Protein AF-A0A517XVX4-F1 (afdb_monomer_lite)

Secondary structure (DSSP, 8-state):
----------------TTTTGGGPPPP--GGGG--HHHHHTPPPPTTEEEEEEEEEEE-TT--GGGEEEEEEEEEEE--TTSPPEEEEEEE-EEESSSS--TT--S-B-EEE--HHHHHHHHHHTT-EEEEEEEEEE-HHHHHHHHHHHHHHHTTSSEE-SSTTSHHHHHHS-EE-TTHHHHTT-TTS-GGGS-TT--SHHHHHHHHHHHHTSS-BSSTT-B-TTHHHHTTGGGS-EEEE---S--------

Structure (mmCIF, N/CA/C/O backbone):
data_AF-A0A517XVX4-F1
#
_entry.id   AF-A0A517XVX4-F1
#
loop_
_atom_site.group_PDB
_atom_site.id
_atom_site.type_symbol
_atom_site.label_atom_id
_atom_site.label_alt_id
_atom_site.label_comp_id
_atom_site.label_asym_id
_atom_site.label_entity_id
_atom_site.label_seq_id
_atom_site.pdbx_PDB_ins_code
_atom_site.Cartn_x
_atom_site.Cartn_y
_atom_site.Cartn_z
_atom_site.occupancy
_atom_site.B_iso_or_equiv
_atom_site.auth_seq_id
_atom_site.auth_comp_id
_atom_site.auth_asym_id
_atom_site.auth_atom_id
_atom_site.pdbx_PDB_model_num
ATOM 1 N N . MET A 1 1 ? 67.067 -9.735 -4.019 1.00 43.62 1 MET A N 1
ATOM 2 C CA . MET A 1 1 ? 65.937 -9.932 -4.950 1.00 43.62 1 MET A CA 1
ATOM 3 C C . MET A 1 1 ? 64.687 -9.513 -4.205 1.00 43.62 1 MET A C 1
ATOM 5 O O . MET A 1 1 ? 64.263 -10.217 -3.303 1.00 43.62 1 MET A O 1
ATOM 9 N N . THR A 1 2 ? 64.245 -8.283 -4.446 1.00 40.88 2 THR A N 1
ATOM 10 C CA . THR A 1 2 ? 63.207 -7.589 -3.678 1.00 40.88 2 THR A CA 1
ATOM 11 C C . THR A 1 2 ? 61.841 -7.845 -4.294 1.00 40.88 2 THR A C 1
ATOM 13 O O . THR A 1 2 ? 61.580 -7.423 -5.418 1.00 40.88 2 THR A O 1
ATOM 16 N N . ASP A 1 3 ? 61.000 -8.532 -3.531 1.00 49.00 3 ASP A N 1
ATOM 17 C CA . ASP A 1 3 ? 59.577 -8.726 -3.774 1.00 49.00 3 ASP A CA 1
ATOM 18 C C . ASP A 1 3 ? 58.830 -7.488 -3.267 1.00 49.00 3 ASP A C 1
ATOM 20 O O . ASP A 1 3 ? 58.869 -7.200 -2.069 1.00 49.00 3 ASP A O 1
ATOM 24 N N . SER A 1 4 ? 58.207 -6.713 -4.156 1.00 45.72 4 SER A N 1
ATOM 25 C CA . SER A 1 4 ? 57.180 -5.724 -3.799 1.00 45.72 4 SER A CA 1
ATOM 26 C C . SER A 1 4 ? 56.539 -5.090 -5.031 1.00 45.72 4 SER A C 1
ATOM 28 O O . SER A 1 4 ? 57.206 -4.779 -6.012 1.00 45.72 4 SER A O 1
ATOM 30 N N . ALA A 1 5 ? 55.248 -4.795 -4.870 1.00 46.50 5 ALA A N 1
ATOM 31 C CA . ALA A 1 5 ? 54.430 -3.864 -5.646 1.00 46.50 5 ALA A CA 1
ATOM 32 C C . ALA A 1 5 ? 53.727 -4.400 -6.904 1.00 46.50 5 ALA A C 1
ATOM 34 O O . ALA A 1 5 ? 54.097 -4.087 -8.032 1.00 46.50 5 ALA A O 1
ATOM 35 N N . ARG A 1 6 ? 52.569 -5.039 -6.684 1.00 40.72 6 ARG A N 1
ATOM 36 C CA . ARG A 1 6 ? 51.355 -4.783 -7.483 1.00 40.72 6 ARG A CA 1
ATOM 37 C C . ARG A 1 6 ? 50.117 -4.738 -6.580 1.00 40.72 6 ARG A C 1
ATOM 39 O O . ARG A 1 6 ? 49.298 -5.647 -6.578 1.00 40.72 6 ARG A O 1
ATOM 46 N N . ILE A 1 7 ? 49.988 -3.658 -5.807 1.00 43.72 7 ILE A N 1
ATOM 47 C CA . ILE A 1 7 ? 48.691 -3.234 -5.263 1.00 43.72 7 ILE A CA 1
ATOM 48 C C . ILE A 1 7 ? 47.977 -2.519 -6.410 1.00 43.72 7 ILE A C 1
ATOM 50 O O . ILE A 1 7 ? 48.315 -1.390 -6.760 1.00 43.72 7 ILE A O 1
ATOM 54 N N . ALA A 1 8 ? 47.042 -3.217 -7.051 1.00 44.47 8 ALA A N 1
ATOM 55 C CA . ALA A 1 8 ? 46.144 -2.611 -8.018 1.00 44.47 8 ALA A CA 1
ATOM 56 C C . ALA A 1 8 ? 45.129 -1.741 -7.264 1.00 44.47 8 ALA A C 1
ATOM 58 O O . ALA A 1 8 ? 44.369 -2.216 -6.421 1.00 44.47 8 ALA A O 1
ATOM 59 N N . VAL A 1 9 ? 45.164 -0.450 -7.571 1.00 41.78 9 VAL A N 1
ATOM 60 C CA . VAL A 1 9 ? 44.250 0.589 -7.102 1.00 41.78 9 VAL A CA 1
ATOM 61 C C . VAL A 1 9 ? 42.832 0.268 -7.592 1.00 41.78 9 VAL A C 1
ATOM 63 O O . VAL A 1 9 ? 42.493 0.514 -8.744 1.00 41.78 9 VAL A O 1
ATOM 66 N N . LEU A 1 10 ? 41.994 -0.279 -6.709 1.00 43.59 10 LEU A N 1
ATOM 67 C CA . LEU A 1 10 ? 40.535 -0.320 -6.856 1.00 43.59 10 LEU A CA 1
ATOM 68 C C . LEU A 1 10 ? 39.951 0.932 -6.189 1.00 43.59 10 LEU A C 1
ATOM 70 O O . LEU A 1 10 ? 39.374 0.874 -5.108 1.00 43.59 10 LEU A O 1
ATOM 74 N N . PHE A 1 11 ? 40.139 2.085 -6.826 1.00 41.59 11 PHE A N 1
ATOM 75 C CA . PHE A 1 11 ? 39.437 3.312 -6.465 1.00 41.59 11 PHE A CA 1
ATOM 76 C C . PHE A 1 11 ? 38.608 3.796 -7.651 1.00 41.59 11 PHE A C 1
ATOM 78 O O . PHE A 1 11 ? 39.143 4.091 -8.714 1.00 41.59 11 PHE A O 1
ATOM 85 N N . GLY A 1 12 ? 37.308 3.958 -7.404 1.00 46.12 12 GLY A N 1
ATOM 86 C CA . GLY A 1 12 ? 36.589 5.109 -7.937 1.00 46.12 12 GLY A CA 1
ATOM 87 C C . GLY A 1 12 ? 35.638 4.867 -9.100 1.00 46.12 12 GLY A C 1
ATOM 88 O O . GLY A 1 12 ? 35.826 5.455 -10.152 1.00 46.12 12 GLY A O 1
ATOM 89 N N . LEU A 1 13 ? 34.540 4.142 -8.866 1.00 41.12 13 LEU A N 1
ATOM 90 C CA . LEU A 1 13 ? 33.248 4.478 -9.483 1.00 41.12 13 LEU A CA 1
ATOM 91 C C . LEU A 1 13 ? 32.118 4.297 -8.459 1.00 41.12 13 LEU A C 1
ATOM 93 O O . LEU A 1 13 ? 31.179 3.531 -8.650 1.00 41.12 13 LEU A O 1
ATOM 97 N N . SER A 1 14 ? 32.187 5.042 -7.355 1.00 45.78 14 SER A N 1
ATOM 98 C CA . SER A 1 14 ? 30.993 5.367 -6.573 1.00 45.78 14 SER A CA 1
ATOM 99 C C . SER A 1 14 ? 30.224 6.466 -7.310 1.00 45.78 14 SER A C 1
ATOM 101 O O . SER A 1 14 ? 30.176 7.615 -6.869 1.00 45.78 14 SER A O 1
ATOM 103 N N . LEU A 1 15 ? 29.668 6.140 -8.481 1.00 48.62 15 LEU A N 1
ATOM 104 C CA . LEU A 1 15 ? 28.624 6.978 -9.056 1.00 48.62 15 LEU A CA 1
ATOM 105 C C . LEU A 1 15 ? 27.460 6.938 -8.060 1.00 48.62 15 LEU A C 1
ATOM 107 O O . LEU A 1 15 ? 27.020 5.840 -7.705 1.00 48.62 15 LEU A O 1
ATOM 111 N N . PRO A 1 16 ? 26.985 8.086 -7.551 1.00 45.41 16 PRO A N 1
ATOM 112 C CA . PRO A 1 16 ? 25.840 8.090 -6.661 1.00 45.41 16 PRO A CA 1
ATOM 113 C C . PRO A 1 16 ? 24.693 7.388 -7.392 1.00 45.41 16 PRO A C 1
ATOM 115 O O . PRO A 1 16 ? 24.322 7.779 -8.500 1.00 45.41 16 PRO A O 1
ATOM 118 N N . ALA A 1 17 ? 24.138 6.343 -6.773 1.00 50.50 17 ALA A N 1
ATOM 119 C CA . ALA A 1 17 ? 23.025 5.525 -7.270 1.00 50.50 17 ALA A CA 1
ATOM 120 C C . ALA A 1 17 ? 21.691 6.305 -7.387 1.00 50.50 17 ALA A C 1
ATOM 122 O O . ALA A 1 17 ? 20.607 5.750 -7.253 1.00 50.50 17 ALA A O 1
ATOM 123 N N . VAL A 1 18 ? 21.780 7.615 -7.606 1.00 52.59 18 VAL A N 1
ATOM 124 C CA . VAL A 1 18 ? 20.699 8.591 -7.730 1.00 52.59 18 VAL A CA 1
ATOM 125 C C . VAL A 1 18 ? 20.422 8.899 -9.212 1.00 52.59 18 VAL A C 1
ATOM 127 O O . VAL A 1 18 ? 19.348 9.379 -9.557 1.00 52.59 18 VAL A O 1
ATOM 130 N N . GLY A 1 19 ? 21.357 8.574 -10.117 1.00 51.53 19 GLY A N 1
ATOM 131 C CA . GLY A 1 19 ? 21.331 9.044 -11.506 1.00 51.53 19 GLY A CA 1
ATOM 132 C C . GLY A 1 19 ? 20.208 8.502 -12.399 1.00 51.53 19 GLY A C 1
ATOM 133 O O . GLY A 1 19 ? 19.795 9.207 -13.307 1.00 51.53 19 GLY A O 1
ATOM 134 N N . CYS A 1 20 ? 19.685 7.291 -12.170 1.00 56.59 20 CYS A N 1
ATOM 135 C CA . CYS A 1 20 ? 18.635 6.728 -13.041 1.00 56.59 20 CYS A CA 1
ATOM 136 C C . CYS A 1 20 ? 17.212 7.060 -12.569 1.00 56.59 20 CYS A C 1
ATOM 138 O O . CYS A 1 20 ? 16.329 7.267 -13.395 1.00 56.59 20 CYS A O 1
ATOM 140 N N . ALA A 1 21 ? 16.989 7.165 -11.256 1.00 64.69 21 ALA A N 1
ATOM 141 C CA . ALA A 1 21 ? 15.659 7.429 -10.706 1.00 64.69 21 ALA A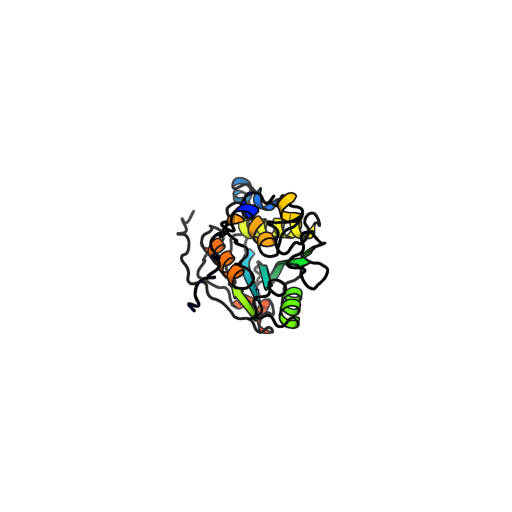 CA 1
ATOM 142 C C . ALA A 1 21 ? 15.155 8.851 -11.005 1.00 64.69 21 ALA A C 1
ATOM 144 O O . ALA A 1 21 ? 13.954 9.051 -11.138 1.00 64.69 21 ALA A O 1
ATOM 145 N N . LEU A 1 22 ? 16.061 9.826 -11.157 1.00 69.06 22 LEU A N 1
ATOM 146 C CA . LEU A 1 22 ? 15.706 11.216 -11.473 1.00 69.06 22 LEU A CA 1
ATOM 147 C C . LEU A 1 22 ? 15.105 11.399 -12.873 1.00 69.06 22 LEU A C 1
ATOM 149 O O . LEU A 1 22 ? 14.386 12.366 -13.097 1.00 69.06 22 LEU A O 1
ATOM 153 N N . PHE A 1 23 ? 15.399 10.487 -13.801 1.00 78.44 23 PHE A N 1
ATOM 154 C CA . PHE A 1 23 ? 14.904 10.542 -15.180 1.00 78.44 23 PHE A CA 1
ATOM 155 C C . PHE A 1 23 ? 13.868 9.458 -15.479 1.00 78.44 23 PHE A C 1
ATOM 157 O O . PHE A 1 23 ? 13.455 9.313 -16.629 1.00 78.44 23 PHE A O 1
ATOM 164 N N . ALA A 1 24 ? 13.468 8.680 -14.470 1.00 86.88 24 ALA A N 1
ATOM 165 C CA . ALA A 1 24 ? 12.469 7.645 -14.649 1.00 86.88 24 ALA A CA 1
ATOM 166 C C . ALA A 1 24 ? 11.096 8.282 -14.904 1.00 86.88 24 ALA A C 1
ATOM 168 O O . ALA A 1 24 ? 10.614 9.083 -14.103 1.00 86.88 24 ALA A O 1
ATOM 169 N N . VAL A 1 25 ? 10.463 7.909 -16.013 1.00 91.62 25 VAL A N 1
ATOM 170 C CA . VAL A 1 25 ? 9.098 8.321 -16.342 1.00 91.62 25 VAL A CA 1
ATOM 171 C C . VAL A 1 25 ? 8.138 7.618 -15.384 1.00 91.62 25 VAL A C 1
ATOM 173 O O . VAL A 1 25 ? 8.102 6.390 -15.320 1.00 91.62 25 VAL A O 1
ATOM 176 N N . GLN A 1 26 ? 7.374 8.398 -14.623 1.00 92.19 26 GLN A N 1
ATOM 177 C CA . GLN A 1 26 ? 6.326 7.880 -13.747 1.00 92.19 26 GLN A CA 1
ATOM 178 C C . GLN A 1 26 ? 5.111 7.444 -14.589 1.00 92.19 26 GLN A C 1
ATOM 180 O O . GLN A 1 26 ? 4.751 8.157 -15.531 1.00 92.19 26 GLN A O 1
ATOM 185 N N . PRO A 1 27 ? 4.455 6.312 -14.269 1.00 93.94 27 PRO A N 1
ATOM 186 C CA . PRO A 1 27 ? 3.166 5.969 -14.852 1.00 93.94 27 PRO A CA 1
ATOM 187 C C . PRO A 1 27 ? 2.154 7.106 -14.633 1.00 93.94 27 PRO A C 1
ATOM 189 O O . PRO A 1 27 ? 2.178 7.734 -13.570 1.00 93.94 27 PRO A O 1
ATOM 192 N N . PRO A 1 28 ? 1.249 7.374 -15.590 1.00 93.50 28 PRO A N 1
ATOM 193 C CA . PRO A 1 28 ? 0.288 8.479 -15.528 1.00 93.50 28 PRO A CA 1
ATOM 194 C C . PRO A 1 28 ? -0.852 8.166 -14.547 1.00 93.50 28 PRO A C 1
ATOM 196 O O . PRO A 1 28 ? -2.005 7.973 -14.925 1.00 93.50 28 PRO A O 1
ATOM 199 N N . THR A 1 29 ? -0.500 8.066 -13.272 1.00 94.25 29 THR A N 1
ATOM 200 C CA . THR A 1 29 ? -1.368 7.610 -12.197 1.00 94.25 29 THR A CA 1
ATOM 201 C C . THR A 1 29 ? -2.466 8.648 -11.935 1.00 94.25 29 THR A C 1
ATOM 203 O O . THR A 1 29 ? -2.163 9.725 -11.408 1.00 94.25 29 THR A O 1
ATOM 206 N N . PRO A 1 30 ? -3.750 8.353 -12.221 1.00 96.88 30 PRO A N 1
ATOM 207 C CA . PRO A 1 30 ? -4.833 9.327 -12.075 1.00 96.88 30 PRO A CA 1
ATOM 208 C C . PRO A 1 30 ? -5.034 9.767 -10.622 1.00 96.88 30 PRO A C 1
ATOM 210 O O . PRO A 1 30 ? -5.386 10.917 -10.375 1.00 96.88 30 PRO A O 1
ATOM 213 N N . ALA A 1 31 ? -4.743 8.893 -9.652 1.00 96.44 31 ALA A N 1
ATOM 214 C CA . ALA A 1 31 ? -4.876 9.211 -8.234 1.00 96.44 31 ALA A CA 1
ATOM 215 C C . ALA A 1 31 ? -3.990 10.396 -7.797 1.00 96.44 31 ALA A C 1
ATOM 217 O O . ALA A 1 31 ? -4.413 11.213 -6.976 1.00 96.44 31 ALA A O 1
ATOM 218 N N . SER A 1 32 ? -2.809 10.538 -8.412 1.00 94.38 32 SER A N 1
ATOM 219 C CA . SER A 1 32 ? -1.869 11.635 -8.145 1.00 94.38 32 SER A CA 1
ATOM 220 C C . SER A 1 32 ? -2.376 13.002 -8.622 1.00 94.38 32 SER A C 1
ATOM 222 O O . SER A 1 32 ? -1.955 14.038 -8.109 1.00 94.38 32 SER A O 1
ATOM 224 N N . HIS A 1 33 ? -3.311 13.009 -9.576 1.00 95.94 33 HIS A N 1
ATOM 225 C CA . HIS A 1 33 ? -3.857 14.216 -10.196 1.00 95.94 33 HIS A CA 1
ATOM 226 C C . HIS A 1 33 ? -5.151 14.706 -9.535 1.00 95.94 33 HIS A C 1
ATOM 228 O O . HIS A 1 33 ? -5.653 15.772 -9.895 1.00 95.94 33 HIS A O 1
ATOM 234 N N . ILE A 1 34 ? -5.674 13.972 -8.548 1.00 96.06 34 ILE A N 1
ATOM 235 C CA . ILE A 1 34 ? -6.853 14.383 -7.784 1.00 96.06 34 ILE A CA 1
ATOM 236 C C . ILE A 1 34 ? -6.507 15.650 -7.003 1.00 96.06 34 ILE A C 1
ATOM 238 O O . ILE A 1 34 ? -5.688 15.630 -6.075 1.00 96.06 34 ILE A O 1
ATOM 242 N N . SER A 1 35 ? -7.149 16.756 -7.372 1.00 95.44 35 SER A N 1
ATOM 243 C CA . SER A 1 35 ? -6.849 18.067 -6.802 1.00 95.44 35 SER A CA 1
ATOM 244 C C . SER A 1 35 ? -7.232 18.152 -5.314 1.00 95.44 35 SER A C 1
ATOM 246 O O . SER A 1 35 ? -8.159 17.471 -4.865 1.00 95.44 35 SER A O 1
ATOM 248 N N . PRO A 1 36 ? -6.589 19.035 -4.525 1.00 93.44 36 PRO A N 1
ATOM 249 C CA . PRO A 1 36 ? -7.018 19.297 -3.153 1.00 93.44 36 PRO A CA 1
ATOM 250 C C . PRO A 1 36 ? -8.478 19.753 -3.050 1.00 93.44 36 PRO A C 1
ATOM 252 O O . PRO A 1 36 ? -9.145 19.411 -2.080 1.00 93.44 36 PRO A O 1
ATOM 255 N N . ALA A 1 37 ? -8.982 20.492 -4.046 1.00 95.31 37 ALA A N 1
ATOM 256 C CA . ALA A 1 37 ? -10.374 20.934 -4.099 1.00 95.31 37 ALA A CA 1
ATOM 257 C C . ALA A 1 37 ? -11.343 19.760 -4.319 1.00 95.31 37 ALA A C 1
ATOM 259 O O . ALA A 1 37 ? -12.358 19.677 -3.634 1.00 95.31 37 ALA A O 1
ATOM 260 N N . GLU A 1 38 ? -11.003 18.825 -5.212 1.00 96.31 38 GLU A N 1
ATOM 261 C CA . GLU A 1 38 ? -11.785 17.601 -5.430 1.00 96.31 38 GLU A CA 1
ATOM 262 C C . GLU A 1 38 ? -11.832 16.749 -4.161 1.00 96.31 38 GLU A C 1
ATOM 264 O O . GLU A 1 38 ? -12.909 16.357 -3.724 1.00 96.31 38 GLU A O 1
ATOM 269 N N . LEU A 1 39 ? -10.686 16.537 -3.500 1.00 95.00 39 LEU A N 1
ATOM 270 C CA . LEU A 1 39 ? -10.663 15.846 -2.210 1.00 95.00 39 LEU A CA 1
ATOM 271 C C . LEU A 1 39 ? -11.466 16.585 -1.141 1.00 95.00 39 LEU A C 1
ATOM 273 O O . LEU A 1 39 ? -12.140 15.949 -0.332 1.00 95.00 39 LEU A O 1
ATOM 277 N N . ALA A 1 40 ? -11.368 17.915 -1.100 1.00 93.94 40 ALA A N 1
ATOM 278 C CA . ALA A 1 40 ? -12.073 18.728 -0.121 1.00 93.94 40 ALA A CA 1
ATOM 279 C C . ALA A 1 40 ? -13.594 18.590 -0.250 1.00 93.94 40 ALA A C 1
ATOM 281 O O . ALA A 1 40 ? -14.263 18.554 0.778 1.00 93.94 40 ALA A O 1
ATOM 282 N N . ALA A 1 41 ? -14.093 18.449 -1.482 1.00 96.38 41 ALA A N 1
ATOM 283 C CA . ALA A 1 41 ? -15.504 18.263 -1.804 1.00 96.38 41 ALA A CA 1
ATOM 284 C C . ALA A 1 41 ? -16.047 16.857 -1.483 1.00 96.38 41 ALA A C 1
ATOM 286 O O . ALA A 1 41 ? -17.256 16.642 -1.546 1.00 96.38 41 ALA A O 1
ATOM 287 N N . LEU A 1 42 ? -15.185 15.887 -1.153 1.00 96.56 42 LEU A N 1
ATOM 288 C CA . LEU A 1 42 ? -15.635 14.577 -0.689 1.00 96.56 42 LEU A CA 1
ATOM 289 C C . LEU A 1 42 ? -16.187 14.697 0.731 1.00 96.56 42 LEU A C 1
ATOM 291 O O . LEU A 1 42 ? -15.450 15.027 1.666 1.00 96.56 42 LEU A O 1
ATOM 295 N N . GLU A 1 43 ? -17.454 14.338 0.897 1.00 95.44 43 GLU A N 1
ATOM 296 C CA . GLU A 1 43 ? -18.108 14.256 2.200 1.00 95.44 43 GLU A CA 1
ATOM 297 C C . GLU A 1 43 ? -17.901 12.868 2.830 1.00 95.44 43 GLU A C 1
ATOM 299 O O . GLU A 1 43 ? -17.998 11.849 2.133 1.00 95.44 43 GLU A O 1
ATOM 304 N N . PRO A 1 44 ? -17.606 12.787 4.140 1.00 95.69 44 PRO A N 1
ATOM 305 C CA . PRO A 1 44 ? -17.561 11.511 4.837 1.00 95.69 44 PRO A CA 1
ATOM 306 C C . PRO A 1 44 ? -18.967 10.903 4.902 1.00 95.69 44 PRO A C 1
ATOM 308 O O . PRO A 1 44 ? -19.945 11.580 5.217 1.00 95.69 44 PRO A O 1
ATOM 311 N N . GLN A 1 45 ? -19.077 9.602 4.636 1.00 96.88 45 GLN A N 1
ATOM 312 C CA . GLN A 1 45 ? -20.344 8.890 4.794 1.00 96.88 45 GLN A CA 1
ATOM 313 C C . GLN A 1 45 ? -20.568 8.553 6.280 1.00 96.88 45 GLN A C 1
ATOM 315 O O . GLN A 1 45 ? -19.679 7.956 6.897 1.00 96.88 45 GLN A O 1
ATOM 320 N N . PRO A 1 46 ? -21.725 8.899 6.879 1.00 97.12 46 PRO A N 1
ATOM 321 C CA . PRO A 1 46 ? -22.008 8.570 8.274 1.00 97.12 46 PRO A CA 1
ATOM 322 C C . PRO A 1 46 ? -21.906 7.066 8.548 1.00 97.12 46 PRO A C 1
ATOM 324 O O . PRO A 1 46 ? -22.405 6.252 7.773 1.00 97.12 46 PRO A O 1
ATOM 327 N N . GLY A 1 47 ? -21.258 6.702 9.656 1.00 97.44 47 GLY A N 1
ATOM 328 C CA . GLY A 1 47 ? -21.051 5.305 10.049 1.00 97.44 47 GLY A CA 1
ATOM 329 C C . GLY A 1 47 ? -20.061 4.532 9.171 1.00 97.44 47 GLY A C 1
ATOM 330 O O . GLY A 1 47 ? -19.947 3.318 9.321 1.00 97.44 47 GLY A O 1
ATOM 331 N N . VAL A 1 48 ? -19.346 5.196 8.254 1.00 98.50 48 VAL A N 1
ATOM 332 C CA . VAL A 1 48 ? -18.288 4.581 7.442 1.00 98.50 48 VAL A CA 1
ATOM 333 C C . VAL A 1 48 ? -16.921 5.039 7.935 1.00 98.50 48 VAL A C 1
ATOM 335 O O . VAL A 1 48 ? -16.656 6.235 8.040 1.00 98.50 48 VAL A O 1
ATOM 338 N N . ARG A 1 49 ? -16.032 4.082 8.211 1.00 98.56 49 ARG A N 1
ATOM 339 C CA . ARG A 1 49 ? -14.642 4.341 8.617 1.00 98.56 49 ARG A CA 1
ATOM 340 C C . ARG A 1 49 ? -13.685 3.562 7.729 1.00 98.56 49 ARG A C 1
ATOM 342 O O . ARG A 1 49 ? -14.043 2.515 7.184 1.00 98.56 49 ARG A O 1
ATOM 349 N N . HIS A 1 50 ? -12.473 4.081 7.576 1.00 98.75 50 HIS A N 1
ATOM 350 C CA . HIS A 1 50 ? -11.456 3.496 6.713 1.00 98.75 50 HIS A CA 1
ATOM 351 C C . HIS A 1 50 ? -10.156 3.283 7.473 1.00 98.75 50 HIS A C 1
ATOM 353 O O . HIS A 1 50 ? -9.733 4.136 8.250 1.00 98.75 50 HIS A O 1
ATOM 359 N N . TYR A 1 51 ? -9.501 2.159 7.208 1.00 98.75 51 TYR A N 1
ATOM 360 C CA . TYR A 1 51 ? -8.253 1.785 7.852 1.00 98.75 51 TYR A CA 1
ATOM 361 C C . TYR A 1 51 ? -7.246 1.325 6.812 1.00 98.75 51 TYR A C 1
ATOM 363 O O . TYR A 1 51 ? -7.590 0.610 5.876 1.00 98.75 51 TYR A O 1
ATOM 371 N N . LEU A 1 52 ? -5.994 1.713 6.991 1.00 98.69 52 LEU A N 1
ATOM 372 C CA . LEU A 1 52 ? -4.878 1.248 6.192 1.00 98.69 52 LEU A CA 1
ATOM 373 C C . LEU A 1 52 ? -4.095 0.197 6.975 1.00 98.69 52 LEU A C 1
ATOM 375 O O . LEU A 1 52 ? -3.660 0.444 8.101 1.00 98.69 52 LEU A O 1
ATOM 379 N N . ILE A 1 53 ? -3.865 -0.946 6.340 1.00 98.75 53 ILE A N 1
ATOM 380 C CA . ILE A 1 53 ? -2.894 -1.943 6.778 1.00 98.75 53 ILE A CA 1
ATOM 381 C C . ILE A 1 53 ? -1.797 -2.008 5.723 1.00 98.75 53 ILE A C 1
ATOM 383 O O . ILE A 1 53 ? -2.085 -2.177 4.538 1.00 98.75 53 ILE A O 1
ATOM 387 N N . VAL A 1 54 ? -0.543 -1.870 6.143 1.00 98.62 54 VAL A N 1
ATOM 388 C CA . VAL A 1 54 ? 0.621 -1.974 5.255 1.00 98.62 54 VAL A CA 1
ATOM 389 C C . VAL A 1 54 ? 1.375 -3.237 5.611 1.00 98.62 54 VAL A C 1
ATOM 391 O O . VAL A 1 54 ? 1.589 -3.527 6.785 1.00 98.62 54 VAL A O 1
ATOM 394 N N . PHE A 1 55 ? 1.811 -3.966 4.599 1.00 98.75 55 PHE A N 1
ATOM 395 C CA . PHE A 1 55 ? 2.537 -5.206 4.767 1.00 98.75 55 PHE A CA 1
ATOM 396 C C . PHE A 1 55 ? 3.881 -5.131 4.060 1.00 98.75 55 PHE A C 1
ATOM 398 O O . PHE A 1 55 ? 4.024 -4.487 3.017 1.00 98.75 55 PHE A O 1
ATOM 405 N N . GLY A 1 56 ? 4.861 -5.823 4.620 1.00 98.19 56 GLY A N 1
ATOM 406 C CA . GLY A 1 56 ? 6.130 -6.086 3.966 1.00 98.19 56 GLY A CA 1
ATOM 407 C C . GLY A 1 56 ? 6.503 -7.543 4.151 1.00 98.19 56 GLY A C 1
ATOM 408 O O . GLY A 1 56 ? 6.275 -8.105 5.218 1.00 98.19 56 GLY A O 1
ATOM 409 N N . SER A 1 57 ? 7.090 -8.149 3.130 1.00 98.25 57 SER A N 1
ATOM 410 C CA . SER A 1 57 ? 7.664 -9.483 3.238 1.00 98.25 57 SER A CA 1
ATOM 411 C C . SER A 1 57 ? 9.048 -9.538 2.631 1.00 98.25 57 SER A C 1
ATOM 413 O O . SER A 1 57 ? 9.348 -8.836 1.660 1.00 98.25 57 SER A O 1
ATOM 415 N N . ASP A 1 58 ? 9.899 -10.372 3.209 1.00 97.19 58 ASP A N 1
ATOM 416 C CA . ASP A 1 58 ? 11.182 -10.725 2.627 1.00 97.19 58 ASP A CA 1
ATOM 417 C C . ASP A 1 58 ? 11.700 -12.066 3.155 1.00 97.19 58 ASP A C 1
ATOM 419 O O . ASP A 1 58 ? 11.167 -12.660 4.090 1.00 97.19 58 ASP A O 1
ATOM 423 N N . LYS A 1 59 ? 12.732 -12.592 2.491 1.00 95.31 59 LYS A N 1
ATOM 424 C CA . LYS A 1 59 ? 13.559 -13.671 3.040 1.00 95.31 59 LYS A CA 1
ATOM 425 C C . LYS A 1 59 ? 14.708 -13.098 3.861 1.00 95.31 59 LYS A C 1
ATOM 427 O O . LYS A 1 59 ? 15.253 -12.063 3.465 1.00 95.31 59 LYS A O 1
ATOM 432 N N . PRO A 1 60 ? 15.264 -13.876 4.808 1.00 92.25 60 PRO A N 1
ATOM 433 C CA . PRO A 1 60 ? 16.541 -13.551 5.445 1.00 92.25 60 PRO A CA 1
ATOM 434 C C . PRO A 1 60 ? 17.688 -13.292 4.450 1.00 92.25 60 PRO A C 1
ATOM 436 O O . PRO A 1 60 ? 18.580 -12.493 4.717 1.00 92.25 60 PRO A O 1
ATOM 439 N N . SER A 1 61 ? 17.659 -13.924 3.267 1.00 91.75 61 SER A N 1
ATOM 440 C CA . SER A 1 61 ? 18.651 -13.699 2.203 1.00 91.75 61 SER A CA 1
ATOM 441 C C . SER A 1 61 ? 18.505 -12.362 1.470 1.00 91.75 61 SER A C 1
ATOM 443 O O . SER A 1 61 ? 19.394 -12.000 0.702 1.00 91.75 61 SER A O 1
ATOM 445 N N . ARG A 1 62 ? 17.386 -11.650 1.663 1.00 89.00 62 ARG A N 1
ATOM 446 C CA . ARG A 1 62 ? 17.043 -10.371 1.020 1.00 89.00 62 ARG A CA 1
ATOM 447 C C . ARG A 1 62 ? 17.146 -10.384 -0.507 1.00 89.00 62 ARG A C 1
ATOM 449 O O . ARG A 1 62 ? 17.445 -9.370 -1.128 1.00 89.00 62 ARG A O 1
ATOM 456 N N . ASN A 1 63 ? 16.891 -11.530 -1.134 1.00 93.06 63 ASN A N 1
ATOM 457 C CA . ASN A 1 63 ? 16.809 -11.605 -2.589 1.00 93.06 63 ASN A CA 1
ATOM 458 C C . ASN A 1 63 ? 15.566 -10.821 -3.071 1.00 93.06 63 ASN A C 1
ATOM 460 O O . ASN A 1 63 ? 14.462 -11.201 -2.677 1.00 93.06 63 ASN A O 1
ATOM 464 N N . PRO A 1 64 ? 15.709 -9.796 -3.939 1.00 92.12 64 PRO A N 1
ATOM 465 C CA . PRO A 1 64 ? 14.590 -8.968 -4.401 1.00 92.12 64 PRO A CA 1
ATOM 466 C C . PRO A 1 64 ? 13.434 -9.753 -5.033 1.00 92.12 64 PRO A C 1
ATOM 468 O O . PRO A 1 64 ? 12.282 -9.347 -4.918 1.00 92.12 64 PRO A O 1
ATOM 471 N N . ALA A 1 65 ? 13.714 -10.914 -5.640 1.00 95.00 65 ALA A N 1
ATOM 472 C CA . ALA A 1 65 ? 12.686 -11.786 -6.213 1.00 95.00 65 ALA A CA 1
ATOM 473 C C . ALA A 1 65 ? 11.762 -12.444 -5.165 1.00 95.00 65 ALA A C 1
ATOM 475 O O . ALA A 1 65 ? 10.750 -13.041 -5.523 1.00 95.00 65 ALA A O 1
ATOM 476 N N . TYR A 1 66 ? 12.123 -12.360 -3.883 1.00 96.56 66 TYR A N 1
ATOM 477 C CA . TYR A 1 66 ? 11.358 -12.853 -2.738 1.00 96.56 66 TYR A CA 1
ATOM 478 C C . TYR A 1 66 ? 11.158 -11.736 -1.716 1.00 96.56 66 TYR A C 1
ATOM 480 O O . TYR A 1 66 ? 11.390 -11.934 -0.524 1.00 96.56 66 TYR A O 1
ATOM 488 N N . THR A 1 67 ? 10.820 -10.547 -2.208 1.00 95.94 67 THR A N 1
ATOM 489 C CA . THR A 1 67 ? 10.450 -9.399 -1.385 1.00 95.94 67 THR A CA 1
ATOM 490 C C . THR A 1 67 ? 9.176 -8.797 -1.942 1.00 95.94 67 THR A C 1
ATOM 492 O O . THR A 1 67 ? 8.970 -8.808 -3.157 1.00 95.94 67 THR A O 1
ATOM 495 N N . HIS A 1 68 ? 8.324 -8.276 -1.067 1.00 97.88 68 HIS A N 1
ATOM 496 C CA . HIS A 1 68 ? 7.089 -7.630 -1.486 1.00 97.88 68 HIS A CA 1
ATOM 497 C C . HIS A 1 68 ? 6.654 -6.570 -0.481 1.00 97.88 68 HIS A C 1
ATOM 499 O O . HIS A 1 68 ? 6.957 -6.637 0.710 1.00 97.88 68 HIS A O 1
ATOM 505 N N . THR A 1 69 ? 5.951 -5.555 -0.959 1.00 98.12 69 THR A N 1
ATOM 506 C CA . THR A 1 69 ? 5.263 -4.567 -0.127 1.00 98.12 69 THR A CA 1
ATOM 507 C C . THR A 1 69 ? 3.886 -4.372 -0.722 1.00 98.12 69 THR A C 1
ATOM 509 O O . THR A 1 69 ? 3.758 -4.133 -1.918 1.00 98.12 69 THR A O 1
ATOM 512 N N . TRP A 1 70 ? 2.854 -4.498 0.104 1.00 98.69 70 TRP A N 1
ATOM 513 C CA . TRP A 1 70 ? 1.474 -4.314 -0.327 1.00 98.69 70 TRP A CA 1
ATOM 514 C C . TRP A 1 70 ? 0.675 -3.572 0.743 1.00 98.69 70 TRP A C 1
ATOM 516 O O . TRP A 1 70 ? 1.119 -3.418 1.885 1.00 98.69 70 TRP A O 1
ATOM 526 N N . ALA A 1 71 ? -0.511 -3.097 0.382 1.00 98.75 71 ALA A N 1
ATOM 527 C CA . ALA A 1 71 ? -1.395 -2.396 1.300 1.00 98.75 71 ALA A CA 1
ATOM 528 C C . ALA A 1 71 ? -2.835 -2.871 1.138 1.00 98.75 71 ALA A C 1
ATOM 530 O O . ALA A 1 71 ? -3.267 -3.221 0.043 1.00 98.75 71 ALA A O 1
ATOM 531 N N . THR A 1 72 ? -3.583 -2.875 2.237 1.00 98.88 72 THR A N 1
ATOM 532 C CA . THR A 1 72 ? -5.017 -3.167 2.248 1.00 98.88 72 THR A CA 1
ATOM 533 C C . THR A 1 72 ? -5.762 -2.021 2.906 1.00 98.88 72 THR A C 1
ATOM 535 O O . THR A 1 72 ? -5.479 -1.656 4.048 1.00 98.88 72 THR A O 1
ATOM 538 N N . LEU A 1 73 ? -6.714 -1.461 2.168 1.00 98.88 73 LEU A N 1
ATOM 539 C CA . LEU A 1 73 ? -7.717 -0.545 2.674 1.00 98.88 73 LEU A CA 1
ATOM 540 C C . LEU A 1 73 ? -8.886 -1.367 3.213 1.00 98.88 73 LEU A C 1
ATOM 542 O O . LEU A 1 73 ? -9.529 -2.114 2.482 1.00 98.88 73 LEU A O 1
ATOM 546 N N . VAL A 1 74 ? -9.176 -1.206 4.492 1.00 98.81 74 VAL A N 1
ATOM 547 C CA . VAL A 1 74 ? -10.312 -1.828 5.164 1.00 98.81 74 VAL A CA 1
ATOM 548 C C . VAL A 1 74 ? -11.381 -0.766 5.345 1.00 98.81 74 VAL A C 1
ATOM 550 O O . VAL A 1 74 ? -11.092 0.336 5.803 1.00 98.81 74 VAL A O 1
ATOM 553 N N . THR A 1 75 ? -12.618 -1.080 4.990 1.00 98.81 75 THR A N 1
ATOM 554 C CA . THR A 1 75 ? -13.768 -0.201 5.207 1.00 98.81 75 THR A CA 1
ATOM 555 C C . THR A 1 75 ? -14.737 -0.876 6.151 1.00 98.81 75 THR A C 1
ATOM 557 O O . THR A 1 75 ? -15.124 -2.022 5.930 1.00 98.81 75 THR A O 1
ATOM 560 N N . THR A 1 76 ? -15.137 -0.160 7.194 1.00 98.75 76 THR A N 1
ATOM 561 C CA . THR A 1 76 ? -16.167 -0.619 8.120 1.00 98.75 76 THR A CA 1
ATOM 562 C C . THR A 1 76 ? -17.415 0.219 7.939 1.00 98.75 76 THR A C 1
ATOM 564 O O . THR A 1 76 ? -17.316 1.439 7.818 1.00 98.75 76 THR A O 1
ATOM 567 N N . THR A 1 77 ? -18.578 -0.418 7.959 1.00 98.62 77 THR A N 1
ATOM 568 C CA . THR A 1 77 ? -19.876 0.261 7.946 1.00 98.62 77 THR A CA 1
ATOM 569 C C . THR A 1 77 ? -20.671 -0.167 9.165 1.00 98.62 77 THR A C 1
ATOM 571 O O . THR A 1 77 ? -20.882 -1.366 9.367 1.00 98.62 77 THR A O 1
ATOM 574 N N . ASP A 1 78 ? -21.108 0.798 9.966 1.00 98.19 78 ASP A N 1
ATOM 575 C CA . ASP A 1 78 ? -21.941 0.552 11.136 1.00 98.19 78 ASP A CA 1
ATOM 576 C C . ASP A 1 78 ? -23.234 -0.169 10.741 1.00 98.19 78 ASP A C 1
ATOM 578 O O . ASP A 1 78 ? -23.891 0.158 9.749 1.00 98.19 78 ASP A O 1
ATOM 582 N N . VAL A 1 79 ? -23.604 -1.171 11.537 1.00 97.31 79 VAL A N 1
ATOM 583 C CA . VAL A 1 79 ? -24.841 -1.937 11.374 1.00 97.31 79 VAL A CA 1
ATOM 584 C C . VAL A 1 79 ? -25.650 -1.797 12.665 1.00 97.31 79 VAL A C 1
ATOM 586 O O . VAL A 1 79 ? -25.132 -2.127 13.733 1.00 97.31 79 VAL A O 1
ATOM 589 N N . PRO A 1 80 ? -26.912 -1.328 12.614 1.00 96.81 80 PRO A N 1
ATOM 590 C CA . PRO A 1 80 ? -27.734 -1.190 13.812 1.00 96.81 80 PRO A CA 1
ATOM 591 C C . PRO A 1 80 ? -27.839 -2.503 14.599 1.00 96.81 80 PRO A C 1
ATOM 593 O O . PRO A 1 80 ? -28.284 -3.520 14.069 1.00 96.81 80 PRO A O 1
ATOM 596 N N . GLY A 1 81 ? -27.435 -2.474 15.872 1.00 95.06 81 GLY A N 1
ATOM 597 C CA . GLY A 1 81 ? -27.544 -3.617 16.786 1.00 95.06 81 GLY A CA 1
ATOM 598 C C . GLY A 1 81 ? -26.564 -4.767 16.528 1.00 95.06 81 GLY A C 1
ATOM 599 O O . GLY A 1 81 ? -26.738 -5.834 17.113 1.00 95.06 81 GLY A O 1
ATOM 600 N N . GLY A 1 82 ? -25.549 -4.580 15.679 1.00 95.50 82 GLY A N 1
ATOM 601 C CA . GLY A 1 82 ? -24.585 -5.626 15.337 1.00 95.50 82 GLY A CA 1
ATOM 602 C C . GLY A 1 82 ? -23.146 -5.121 15.207 1.00 95.50 82 GLY A C 1
ATOM 603 O O . GLY A 1 82 ? -22.892 -3.920 15.304 1.00 95.50 82 GLY A O 1
ATOM 604 N N . PRO A 1 83 ? -22.184 -6.037 14.993 1.00 95.94 83 PRO A N 1
ATOM 605 C CA . PRO A 1 83 ? -20.826 -5.655 14.632 1.00 95.94 83 PRO A CA 1
ATOM 606 C C . PRO A 1 83 ? -20.814 -4.948 13.264 1.00 95.94 83 PRO A C 1
ATOM 608 O O . PRO A 1 83 ? -21.667 -5.238 12.417 1.00 95.94 83 PRO A O 1
ATOM 611 N N . PRO A 1 84 ? -19.848 -4.047 13.016 1.00 97.75 84 PRO A N 1
ATOM 612 C CA . PRO A 1 84 ? -19.753 -3.364 11.735 1.00 97.75 84 PRO A CA 1
ATOM 613 C C . PRO A 1 84 ? -19.487 -4.360 10.603 1.00 97.75 84 PRO A C 1
ATOM 615 O O . PRO A 1 84 ? -18.745 -5.332 10.763 1.00 97.75 84 PRO A O 1
ATOM 618 N N . ARG A 1 85 ? -20.057 -4.094 9.427 1.00 98.44 85 ARG A N 1
ATOM 619 C CA . ARG A 1 85 ? -19.713 -4.825 8.205 1.00 98.44 85 ARG A CA 1
ATOM 620 C C . ARG A 1 85 ? -18.304 -4.430 7.785 1.00 98.44 85 ARG A C 1
ATOM 622 O O . ARG A 1 85 ? -18.027 -3.241 7.677 1.00 98.44 85 ARG A O 1
ATOM 629 N N . VAL A 1 86 ? -17.453 -5.411 7.503 1.00 98.56 86 VAL A N 1
ATOM 630 C CA . VAL A 1 86 ? -16.064 -5.195 7.080 1.00 98.56 86 VAL A CA 1
ATOM 631 C C . VAL A 1 86 ? -15.916 -5.555 5.602 1.00 98.56 86 VAL A C 1
ATOM 633 O O . VAL A 1 86 ? -16.332 -6.633 5.183 1.00 98.56 86 VAL A O 1
ATOM 636 N N . GLY A 1 87 ? -15.342 -4.647 4.816 1.00 98.38 87 GLY A N 1
ATOM 637 C CA . GLY A 1 87 ? -14.891 -4.889 3.446 1.00 98.38 87 GLY A CA 1
ATOM 638 C C . GLY A 1 87 ? -13.406 -4.566 3.303 1.00 98.38 87 GLY A C 1
ATOM 639 O O . GLY A 1 87 ? -12.887 -3.717 4.029 1.00 98.38 87 GLY A O 1
ATOM 640 N N . GLU A 1 88 ? -12.728 -5.226 2.369 1.00 98.44 88 GLU A N 1
ATOM 641 C CA . GLU A 1 88 ? -11.300 -5.031 2.113 1.00 98.44 88 GLU A CA 1
ATOM 642 C C . GLU A 1 88 ? -11.004 -4.806 0.630 1.00 98.44 88 GLU A C 1
ATOM 644 O O . GLU A 1 88 ? -11.633 -5.386 -0.255 1.00 98.44 88 GLU A O 1
ATOM 649 N N . GLU A 1 89 ? -10.023 -3.951 0.368 1.00 98.75 89 GLU A N 1
ATOM 650 C CA . GLU A 1 89 ? -9.524 -3.630 -0.961 1.00 98.75 89 GLU A CA 1
ATOM 651 C C . GLU A 1 89 ? -7.994 -3.610 -0.898 1.00 98.75 89 GLU A C 1
ATOM 653 O O . GLU A 1 89 ? -7.399 -2.782 -0.211 1.00 98.75 89 GLU A O 1
ATOM 658 N N . THR A 1 90 ? -7.339 -4.530 -1.601 1.00 98.81 90 THR A N 1
ATOM 659 C CA . THR A 1 90 ? -5.877 -4.688 -1.557 1.00 98.81 90 THR A CA 1
ATOM 660 C C . THR A 1 90 ? -5.232 -4.132 -2.821 1.00 98.81 90 THR A C 1
ATOM 662 O O . THR A 1 90 ? -5.758 -4.329 -3.913 1.00 98.81 90 THR A O 1
ATOM 665 N N . ILE A 1 91 ? -4.088 -3.458 -2.672 1.00 98.81 91 ILE A N 1
ATOM 666 C CA . ILE A 1 91 ? -3.119 -3.205 -3.743 1.00 98.81 91 ILE A CA 1
ATOM 667 C C . ILE A 1 91 ? -1.881 -4.042 -3.426 1.00 98.81 91 ILE A C 1
ATOM 669 O O . ILE A 1 91 ? -1.109 -3.709 -2.528 1.00 98.81 91 ILE A O 1
ATOM 673 N N . SER A 1 92 ? -1.730 -5.141 -4.155 1.00 98.62 92 SER A N 1
ATOM 674 C CA . SER A 1 92 ? -0.628 -6.094 -4.110 1.00 98.62 92 SER A CA 1
ATOM 675 C C . SER A 1 92 ? -0.207 -6.397 -5.544 1.00 98.62 92 SER A C 1
ATOM 677 O O . SER A 1 92 ? -0.725 -7.307 -6.194 1.00 98.62 92 SER A O 1
ATOM 679 N N . TRP A 1 93 ? 0.693 -5.566 -6.065 1.00 98.56 93 TRP A N 1
ATOM 680 C CA . TRP A 1 93 ? 1.085 -5.598 -7.468 1.00 98.56 93 TRP A CA 1
ATOM 681 C C . TRP A 1 93 ? 2.291 -6.505 -7.706 1.00 98.56 93 TRP A C 1
ATOM 683 O O . TRP A 1 93 ? 3.392 -6.240 -7.220 1.00 98.56 93 TRP A O 1
ATOM 693 N N . LEU A 1 94 ? 2.076 -7.574 -8.466 1.00 98.31 94 LEU A N 1
ATOM 694 C CA . LEU A 1 94 ? 3.069 -8.595 -8.800 1.00 98.31 94 LEU A CA 1
ATOM 695 C C . LEU A 1 94 ? 2.928 -8.987 -10.278 1.00 98.31 94 LEU A C 1
ATOM 697 O O . LEU A 1 94 ? 1.885 -8.716 -10.882 1.00 98.31 94 LEU A O 1
ATOM 701 N N . PRO A 1 95 ? 3.937 -9.627 -10.893 1.00 98.31 95 PRO A N 1
ATOM 702 C CA . PRO A 1 95 ? 3.774 -10.154 -12.239 1.00 98.31 95 PRO A CA 1
ATOM 703 C C . PRO A 1 95 ? 2.722 -11.273 -12.248 1.00 98.31 95 PRO A C 1
ATOM 705 O O . PRO A 1 95 ? 2.501 -11.965 -11.248 1.00 98.31 95 PRO A O 1
ATOM 708 N N . VAL A 1 96 ? 2.063 -11.464 -13.392 1.00 97.81 96 VAL A N 1
ATOM 709 C CA . VAL A 1 96 ? 1.168 -12.617 -13.600 1.00 97.81 96 VAL A CA 1
ATOM 710 C C . VAL A 1 96 ? 1.957 -13.926 -13.514 1.00 97.81 96 VAL A C 1
ATOM 712 O O . VAL A 1 96 ? 1.491 -14.899 -12.928 1.00 97.81 96 VAL A O 1
ATOM 715 N N . GLU A 1 97 ? 3.167 -13.936 -14.072 1.00 95.50 97 GLU A N 1
ATOM 716 C CA . GLU A 1 97 ? 4.059 -15.091 -14.069 1.00 95.50 97 GLU A CA 1
ATOM 717 C C . GLU A 1 97 ? 5.121 -14.964 -12.973 1.00 95.50 97 GLU A C 1
ATOM 719 O O . GLU A 1 97 ? 5.831 -13.961 -12.877 1.00 95.50 97 GLU A O 1
ATOM 724 N N . MET A 1 98 ? 5.255 -16.017 -12.169 1.00 93.75 98 MET A N 1
ATOM 725 C CA . MET A 1 98 ? 6.272 -16.151 -11.125 1.00 93.75 98 MET A CA 1
ATOM 726 C C . MET A 1 98 ? 7.329 -17.187 -11.553 1.00 93.75 98 MET A C 1
ATOM 728 O O . MET A 1 98 ? 6.992 -18.129 -12.271 1.00 93.75 98 MET A O 1
ATOM 732 N N . PRO A 1 99 ? 8.596 -17.077 -11.102 1.00 94.81 99 PRO A N 1
ATOM 733 C CA . PRO A 1 99 ? 9.116 -16.127 -10.114 1.00 94.81 99 PRO A CA 1
ATOM 734 C C . PRO A 1 99 ? 9.402 -14.725 -10.681 1.00 94.81 99 PRO A C 1
ATOM 736 O O . PRO A 1 99 ? 9.593 -14.547 -11.883 1.00 94.81 99 PRO A O 1
ATOM 739 N N . ILE A 1 100 ? 9.506 -13.733 -9.788 1.00 96.06 100 ILE A N 1
ATOM 740 C CA . ILE A 1 100 ? 9.866 -12.351 -10.137 1.00 96.06 100 ILE A CA 1
ATOM 741 C C . ILE A 1 100 ? 11.249 -12.315 -10.803 1.00 96.06 100 ILE A C 1
ATOM 743 O O . ILE A 1 100 ? 12.263 -12.695 -10.213 1.00 96.06 100 ILE A O 1
ATOM 747 N N . GLN A 1 101 ? 11.309 -11.770 -12.017 1.00 96.38 101 GLN A N 1
ATOM 748 C CA . GLN A 1 101 ? 12.563 -11.518 -12.724 1.00 96.38 101 GLN A CA 1
ATOM 749 C C . GLN A 1 101 ? 13.142 -10.160 -12.305 1.00 96.38 101 GLN A C 1
ATOM 751 O O . GLN A 1 101 ? 13.016 -9.170 -13.023 1.00 96.38 101 GLN A O 1
ATOM 756 N N . ALA A 1 102 ? 13.775 -10.109 -11.128 1.00 94.44 102 ALA A N 1
ATOM 757 C CA . ALA A 1 102 ? 14.214 -8.857 -10.499 1.00 94.44 102 ALA A CA 1
ATOM 758 C C . ALA A 1 102 ? 15.109 -7.977 -11.393 1.00 94.44 102 ALA A C 1
ATOM 760 O O . ALA A 1 102 ? 15.004 -6.754 -11.366 1.00 94.44 102 ALA A O 1
ATOM 761 N N . LEU A 1 103 ? 15.963 -8.602 -12.214 1.00 95.06 103 LEU A N 1
ATOM 762 C CA . LEU A 1 103 ? 16.885 -7.902 -13.113 1.00 95.06 103 LEU A CA 1
ATOM 763 C C . LEU A 1 103 ? 16.343 -7.716 -14.545 1.00 95.06 103 LEU A C 1
ATOM 765 O O . LEU A 1 103 ? 17.080 -7.282 -15.432 1.00 95.06 103 LEU A O 1
ATOM 769 N N . SER A 1 104 ? 15.069 -8.039 -14.793 1.00 95.94 104 SER A N 1
ATOM 770 C CA . SER A 1 104 ? 14.451 -7.794 -16.096 1.00 95.94 104 SER A CA 1
ATOM 771 C C . SER A 1 104 ? 14.383 -6.294 -16.387 1.00 95.94 104 SER A C 1
ATOM 773 O O . SER A 1 104 ? 14.022 -5.475 -15.539 1.00 95.94 104 SER A O 1
ATOM 775 N N . ARG A 1 105 ? 14.707 -5.942 -17.633 1.00 96.81 105 ARG A N 1
ATOM 776 C CA . ARG A 1 105 ? 14.543 -4.589 -18.185 1.00 96.81 105 ARG A CA 1
ATOM 777 C C . ARG A 1 105 ? 13.255 -4.439 -18.994 1.00 96.81 105 ARG A C 1
ATOM 779 O O . ARG A 1 105 ? 13.063 -3.385 -19.592 1.00 96.81 105 ARG A O 1
ATOM 786 N N . LYS A 1 106 ? 12.448 -5.498 -19.080 1.00 97.94 106 LYS A N 1
ATOM 787 C CA . LYS A 1 106 ? 11.166 -5.516 -19.781 1.00 97.94 106 LYS A CA 1
ATOM 788 C C . LYS A 1 106 ? 10.040 -5.482 -18.772 1.00 97.94 106 LYS A C 1
ATOM 790 O O . LYS A 1 106 ? 10.104 -6.176 -17.754 1.00 97.94 106 LYS A O 1
ATOM 795 N N . THR A 1 107 ? 9.012 -4.721 -19.106 1.00 98.19 107 THR A N 1
ATOM 796 C CA . THR A 1 107 ? 7.750 -4.776 -18.388 1.00 98.19 107 THR A CA 1
ATOM 797 C C . THR A 1 107 ? 7.006 -6.047 -18.793 1.00 98.19 107 THR A C 1
ATOM 799 O O . THR A 1 107 ? 7.031 -6.459 -19.952 1.00 98.19 107 THR A O 1
ATOM 802 N N . VAL A 1 108 ? 6.379 -6.699 -17.821 1.00 98.44 108 VAL A N 1
ATOM 803 C CA . VAL A 1 108 ? 5.526 -7.877 -18.031 1.00 98.44 108 VAL A CA 1
ATOM 804 C C . VAL A 1 108 ? 4.102 -7.564 -17.573 1.00 98.44 108 VAL A C 1
ATOM 806 O O . VAL A 1 108 ? 3.912 -6.598 -16.830 1.00 98.44 108 VAL A O 1
ATOM 809 N N . PRO A 1 109 ? 3.084 -8.346 -17.971 1.00 98.50 109 PRO A N 1
ATOM 810 C CA . PRO A 1 109 ? 1.749 -8.199 -17.406 1.00 98.50 109 PRO A CA 1
ATOM 811 C C . PRO A 1 109 ? 1.788 -8.290 -15.876 1.00 98.50 109 PRO A C 1
ATOM 813 O O . PRO A 1 109 ? 2.341 -9.240 -15.312 1.00 98.50 109 PRO A O 1
ATOM 816 N N . GLY A 1 110 ? 1.223 -7.284 -15.213 1.00 98.25 110 GLY A N 1
ATOM 817 C CA . GLY A 1 110 ? 1.041 -7.270 -13.767 1.00 98.25 110 GLY A CA 1
ATOM 818 C C . GLY A 1 110 ? -0.388 -7.637 -13.384 1.00 98.25 110 GLY A C 1
ATOM 819 O O . GLY A 1 110 ? -1.306 -7.577 -14.204 1.00 98.25 110 GLY A O 1
ATOM 820 N N . ARG A 1 111 ? -0.568 -8.046 -12.133 1.00 98.12 111 ARG A N 1
ATOM 821 C CA . ARG A 1 111 ? -1.867 -8.369 -11.550 1.00 98.12 111 ARG A CA 1
ATOM 822 C C . ARG A 1 111 ? -1.919 -7.877 -10.115 1.00 98.12 111 ARG A C 1
ATOM 824 O O . ARG A 1 111 ? -0.940 -7.971 -9.376 1.00 98.12 111 ARG A O 1
ATOM 831 N N . ASN A 1 112 ? -3.095 -7.393 -9.730 1.00 98.38 112 ASN A N 1
ATOM 832 C CA . ASN A 1 112 ? -3.407 -7.080 -8.351 1.00 98.38 112 ASN A CA 1
ATOM 833 C C . ASN A 1 112 ? -3.906 -8.345 -7.634 1.00 98.38 112 ASN A C 1
ATOM 835 O O . ASN A 1 112 ? -4.937 -8.908 -8.008 1.00 98.38 112 ASN A O 1
ATOM 839 N N . TYR A 1 113 ? -3.156 -8.821 -6.645 1.00 98.56 113 TYR A N 1
ATOM 840 C CA . TYR A 1 113 ? -3.489 -10.017 -5.872 1.00 98.56 113 TYR A CA 1
ATOM 841 C C . TYR A 1 113 ? -4.332 -9.643 -4.644 1.00 98.56 113 TYR A C 1
ATOM 843 O O . TYR A 1 113 ? -4.113 -8.611 -4.009 1.00 98.56 113 TYR A O 1
ATOM 851 N N . GLY A 1 114 ? -5.293 -10.494 -4.274 1.00 98.69 114 GLY A N 1
ATOM 852 C CA . GLY A 1 114 ? -6.072 -10.287 -3.045 1.00 98.69 114 GLY A CA 1
ATOM 853 C C . GLY A 1 114 ? -5.214 -10.428 -1.779 1.00 98.69 114 GLY A C 1
ATOM 854 O O . GLY A 1 114 ? -4.117 -10.994 -1.833 1.00 98.69 114 GLY A O 1
ATOM 855 N N . LEU A 1 115 ? -5.719 -9.984 -0.621 1.00 98.75 115 LEU A N 1
ATOM 856 C CA . LEU A 1 115 ? -5.008 -10.083 0.663 1.00 98.75 115 LEU A CA 1
ATOM 857 C C . LEU A 1 115 ? -4.550 -11.520 0.958 1.00 98.75 115 LEU A C 1
ATOM 859 O O . LEU A 1 115 ? -3.356 -11.798 1.062 1.00 98.75 115 LEU A O 1
ATOM 863 N N . HIS A 1 116 ? -5.496 -12.459 1.025 1.00 98.75 116 HIS A N 1
ATOM 864 C CA . HIS A 1 116 ? -5.215 -13.864 1.340 1.00 98.75 116 HIS A CA 1
ATOM 865 C C . HIS A 1 116 ? -4.458 -14.611 0.233 1.00 98.75 116 HIS A C 1
ATOM 867 O O . HIS A 1 116 ? -3.785 -15.610 0.496 1.00 98.75 116 HIS A O 1
ATOM 873 N N . GLU A 1 117 ? -4.581 -14.170 -1.019 1.00 98.56 117 GLU A N 1
ATOM 874 C CA . GLU A 1 117 ? -3.799 -14.710 -2.136 1.00 98.56 117 GLU A CA 1
ATOM 875 C C . GLU A 1 117 ? -2.326 -14.310 -1.994 1.00 98.56 117 GLU A C 1
ATOM 877 O O . GLU A 1 117 ? -1.446 -15.166 -2.058 1.00 98.56 117 GLU A O 1
ATOM 882 N N . THR A 1 118 ? -2.076 -13.037 -1.681 1.00 98.56 118 THR A N 1
ATOM 883 C CA . THR A 1 118 ? -0.737 -12.496 -1.426 1.00 98.56 118 THR A CA 1
ATOM 884 C C . THR A 1 118 ? -0.091 -13.170 -0.220 1.00 98.56 118 THR A C 1
ATOM 886 O O . THR A 1 118 ? 1.033 -13.654 -0.328 1.00 98.56 118 THR A O 1
ATOM 889 N N . MET A 1 119 ? -0.811 -13.270 0.905 1.00 98.62 119 MET A N 1
ATOM 890 C CA . MET A 1 119 ? -0.320 -13.934 2.120 1.00 98.62 119 MET A CA 1
ATOM 891 C C . MET A 1 119 ? 0.170 -15.355 1.829 1.00 98.62 119 MET A C 1
ATOM 893 O O . MET A 1 119 ? 1.290 -15.708 2.192 1.00 98.62 119 MET A O 1
ATOM 897 N N . ARG A 1 120 ? -0.640 -16.159 1.130 1.00 98.50 120 ARG A N 1
ATOM 898 C CA . ARG A 1 120 ? -0.261 -17.529 0.762 1.00 98.50 120 ARG A CA 1
ATOM 899 C C . ARG A 1 120 ? 0.957 -17.552 -0.156 1.00 98.50 120 ARG A C 1
ATOM 901 O O . ARG A 1 120 ? 1.905 -18.259 0.150 1.00 98.50 120 ARG A O 1
ATOM 908 N N . ALA A 1 121 ? 0.997 -16.716 -1.194 1.00 97.44 121 ALA A N 1
ATOM 909 C CA . ALA A 1 121 ? 2.139 -16.659 -2.108 1.00 97.44 121 ALA A CA 1
ATOM 910 C C . ALA A 1 121 ? 3.469 -16.314 -1.398 1.00 97.44 121 ALA A C 1
ATOM 912 O O . ALA A 1 121 ? 4.520 -16.888 -1.707 1.00 97.44 121 ALA A O 1
ATOM 913 N N . MET A 1 122 ? 3.445 -15.393 -0.427 1.00 97.88 122 MET A N 1
ATOM 914 C CA . MET A 1 122 ? 4.644 -15.032 0.338 1.00 97.88 122 MET A CA 1
ATOM 915 C C . MET A 1 122 ? 5.082 -16.175 1.267 1.00 97.88 122 MET A C 1
ATOM 917 O O . MET A 1 122 ? 6.265 -16.522 1.308 1.00 97.88 122 MET A O 1
ATOM 921 N N . LEU A 1 123 ? 4.133 -16.824 1.946 1.00 97.94 123 LEU A N 1
ATOM 922 C CA . LEU A 1 123 ? 4.416 -17.938 2.856 1.00 97.94 123 LEU A CA 1
ATOM 923 C C . LEU A 1 123 ? 4.859 -19.213 2.120 1.00 97.94 123 LEU A C 1
ATOM 925 O O . LEU A 1 123 ? 5.808 -19.864 2.556 1.00 97.94 123 LEU A O 1
ATOM 929 N N . ASP A 1 124 ? 4.267 -19.526 0.965 1.00 97.62 124 ASP A N 1
ATOM 930 C CA . ASP A 1 124 ? 4.654 -20.662 0.111 1.00 97.62 124 ASP A CA 1
ATOM 931 C C . ASP A 1 124 ? 6.107 -20.540 -0.359 1.00 97.62 124 ASP A C 1
ATOM 933 O O . ASP A 1 124 ? 6.828 -21.527 -0.528 1.00 97.62 124 ASP A O 1
ATOM 937 N N . THR A 1 125 ? 6.578 -19.302 -0.517 1.00 96.25 125 THR A N 1
ATOM 938 C CA . THR A 1 125 ? 7.970 -19.016 -0.854 1.00 96.25 125 THR A CA 1
ATOM 939 C C . THR A 1 125 ? 8.874 -18.861 0.365 1.00 96.25 125 THR A C 1
ATOM 941 O O . THR A 1 125 ? 10.058 -18.600 0.166 1.00 96.25 125 THR A O 1
ATOM 944 N N . LYS A 1 126 ? 8.394 -19.121 1.590 1.00 97.31 126 LYS A N 1
ATOM 945 C CA . LYS A 1 126 ? 9.136 -19.027 2.862 1.00 97.31 126 LYS A CA 1
ATOM 946 C C . LYS A 1 126 ? 9.647 -17.612 3.161 1.00 97.31 126 LYS A C 1
ATOM 948 O O . LYS A 1 126 ? 10.817 -17.447 3.508 1.00 97.31 126 LYS A O 1
ATOM 953 N N . GLN A 1 127 ? 8.816 -16.602 2.926 1.00 97.94 127 GLN A N 1
ATOM 954 C CA . GLN A 1 127 ? 9.086 -15.228 3.353 1.00 97.94 127 GLN A CA 1
ATOM 955 C C . GLN A 1 127 ? 8.481 -14.968 4.734 1.00 97.94 127 GLN A C 1
ATOM 957 O O . GLN A 1 127 ? 7.405 -15.484 5.042 1.00 97.94 127 GLN A O 1
ATOM 962 N N . ASP A 1 128 ? 9.147 -14.123 5.512 1.00 98.19 128 ASP A N 1
ATOM 963 C CA . ASP A 1 128 ? 8.631 -13.588 6.768 1.00 98.19 128 ASP A CA 1
ATOM 964 C C . ASP A 1 128 ? 7.761 -12.364 6.460 1.00 98.19 128 ASP A C 1
ATOM 966 O O . ASP A 1 128 ? 8.134 -11.528 5.630 1.00 98.19 128 ASP A O 1
ATOM 970 N N . VAL A 1 129 ? 6.596 -12.252 7.105 1.00 98.56 129 VAL A N 1
ATOM 971 C CA . VAL A 1 129 ? 5.621 -11.182 6.841 1.00 98.56 129 VAL A CA 1
ATOM 972 C C . VAL A 1 129 ? 5.484 -10.271 8.053 1.00 98.56 129 VAL A C 1
ATOM 974 O O . VAL A 1 129 ? 5.083 -10.714 9.127 1.00 98.56 129 VAL A O 1
ATOM 977 N N . ALA A 1 130 ? 5.718 -8.978 7.843 1.00 98.56 130 ALA A N 1
ATOM 978 C CA . ALA A 1 130 ? 5.445 -7.917 8.800 1.00 98.56 130 ALA A CA 1
ATOM 979 C C . ALA A 1 130 ? 4.161 -7.161 8.436 1.00 98.56 130 ALA A C 1
ATOM 981 O O . ALA A 1 130 ? 3.889 -6.896 7.261 1.00 98.56 130 ALA A O 1
ATOM 982 N N . LEU A 1 131 ? 3.398 -6.766 9.454 1.00 98.50 131 LEU A N 1
ATOM 983 C CA . LEU A 1 131 ? 2.171 -5.976 9.337 1.00 98.50 131 LEU A CA 1
ATOM 984 C C . LEU A 1 131 ? 2.285 -4.693 10.150 1.00 98.50 131 LEU A C 1
ATOM 986 O O . LEU A 1 131 ? 2.689 -4.721 11.307 1.00 98.50 131 LEU A O 1
ATOM 990 N N . TRP A 1 132 ? 1.837 -3.584 9.573 1.00 98.50 132 TRP A N 1
ATOM 991 C CA . TRP A 1 132 ? 1.718 -2.291 10.234 1.00 98.50 132 TRP A CA 1
ATOM 992 C C . TRP A 1 132 ? 0.265 -1.816 10.208 1.00 98.50 132 TRP A C 1
ATOM 994 O O . TRP A 1 132 ? -0.379 -1.832 9.156 1.00 98.50 132 TRP A O 1
ATOM 1004 N N . GLY A 1 133 ? -0.229 -1.341 11.350 1.00 97.00 133 GLY A N 1
ATOM 1005 C CA . GLY A 1 133 ? -1.617 -0.908 11.524 1.00 97.00 133 GLY A CA 1
ATOM 1006 C C . GLY A 1 133 ? -2.477 -2.001 12.165 1.00 97.00 133 GLY A C 1
ATOM 1007 O O . GLY A 1 133 ? -1.925 -2.875 12.831 1.00 97.00 133 GLY A O 1
ATOM 1008 N N . PRO A 1 134 ? -3.810 -1.974 11.990 1.00 98.44 134 PRO A N 1
ATOM 1009 C CA . PRO A 1 134 ? -4.575 -1.073 11.121 1.00 98.44 134 PRO A CA 1
ATOM 1010 C C . PRO A 1 134 ? -4.626 0.368 11.638 1.00 98.44 134 PRO A C 1
ATOM 1012 O O . PRO A 1 134 ? -4.959 0.599 12.800 1.00 98.44 134 PRO A O 1
ATOM 1015 N N . TYR A 1 135 ? -4.334 1.336 10.772 1.00 98.31 135 TYR A N 1
ATOM 1016 C CA . TYR A 1 135 ? -4.364 2.767 11.088 1.00 98.31 135 TYR A CA 1
ATOM 1017 C C . TYR A 1 135 ? -5.602 3.416 10.493 1.00 98.31 135 TYR A C 1
ATOM 1019 O O . TYR A 1 135 ? -5.846 3.258 9.302 1.00 98.31 135 TYR A O 1
ATOM 1027 N N . GLU A 1 136 ? -6.372 4.159 11.283 1.00 98.44 136 GLU A N 1
ATOM 1028 C CA . GLU A 1 136 ? -7.528 4.875 10.743 1.00 98.44 136 GLU A CA 1
ATOM 1029 C C . GLU A 1 136 ? -7.085 6.041 9.852 1.00 98.44 136 GLU A C 1
ATOM 1031 O O . GLU A 1 136 ? -6.233 6.847 10.236 1.00 98.44 136 GLU A O 1
ATOM 1036 N N . VAL A 1 137 ? -7.677 6.127 8.662 1.00 98.00 137 VAL A N 1
ATOM 1037 C CA . VAL A 1 137 ? -7.364 7.127 7.637 1.00 98.00 137 VAL A CA 1
ATOM 1038 C C . VAL A 1 137 ? -8.622 7.856 7.180 1.00 98.00 137 VAL A C 1
ATOM 1040 O O . VAL A 1 137 ? -9.724 7.309 7.191 1.00 98.00 137 VAL A O 1
ATOM 1043 N N . TRP A 1 138 ? -8.457 9.096 6.726 1.00 97.50 138 TRP A N 1
ATOM 1044 C CA . TRP A 1 138 ? -9.559 9.879 6.172 1.00 97.50 138 TRP A CA 1
ATOM 1045 C C . TRP A 1 138 ? -10.145 9.249 4.898 1.00 97.50 138 TRP A C 1
ATOM 1047 O O . TRP A 1 138 ? -9.430 8.685 4.067 1.00 97.50 138 TRP A O 1
ATOM 1057 N N . HIS A 1 139 ? -11.449 9.436 4.673 1.00 97.56 139 HIS A N 1
ATOM 1058 C CA . HIS A 1 139 ? -12.166 8.990 3.465 1.00 97.56 139 HIS A CA 1
ATOM 1059 C C . HIS A 1 139 ? -11.555 9.512 2.159 1.00 97.56 139 HIS A C 1
ATOM 1061 O O . HIS A 1 139 ? -11.608 8.839 1.134 1.00 97.56 139 HIS A O 1
ATOM 1067 N N . ARG A 1 140 ? -10.898 10.673 2.200 1.00 97.00 140 ARG A N 1
ATOM 1068 C CA . ARG A 1 140 ? -10.130 11.238 1.078 1.00 97.00 140 ARG A CA 1
ATOM 1069 C C . ARG A 1 140 ? -8.957 10.347 0.663 1.00 97.00 140 ARG A C 1
ATOM 1071 O O . ARG A 1 140 ? -8.720 10.154 -0.528 1.00 97.00 140 ARG A O 1
ATOM 1078 N N . PHE A 1 141 ? -8.249 9.772 1.636 1.00 97.25 141 PHE A N 1
ATOM 1079 C CA . PHE A 1 141 ? -7.196 8.791 1.374 1.00 97.25 141 PHE A CA 1
ATOM 1080 C C . PHE A 1 141 ? -7.797 7.508 0.794 1.00 97.25 141 PHE A C 1
ATOM 1082 O O . PHE A 1 141 ? -7.304 6.995 -0.207 1.00 97.25 141 PHE A O 1
ATOM 1089 N N . ALA A 1 142 ? -8.905 7.032 1.371 1.00 98.31 142 ALA A N 1
ATOM 1090 C CA . ALA A 1 142 ? -9.623 5.861 0.872 1.00 98.31 142 ALA A CA 1
ATOM 1091 C C . ALA A 1 142 ? -10.072 6.03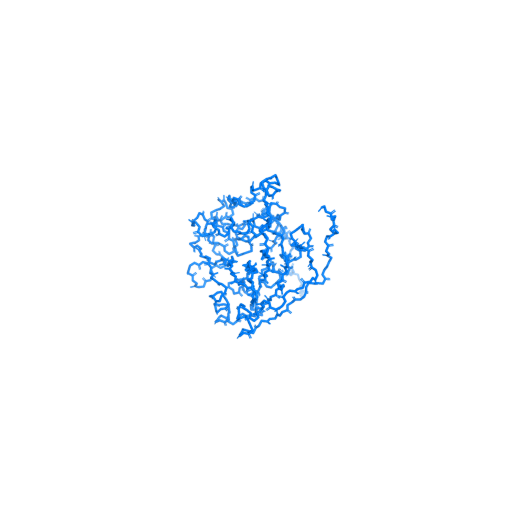1 -0.593 1.00 98.31 142 ALA A C 1
ATOM 1093 O O . ALA A 1 142 ? -9.922 5.115 -1.395 1.00 98.31 142 ALA A O 1
ATOM 1094 N N . TYR A 1 143 ? -10.566 7.213 -0.972 1.00 98.25 143 TYR A N 1
ATOM 1095 C CA . TY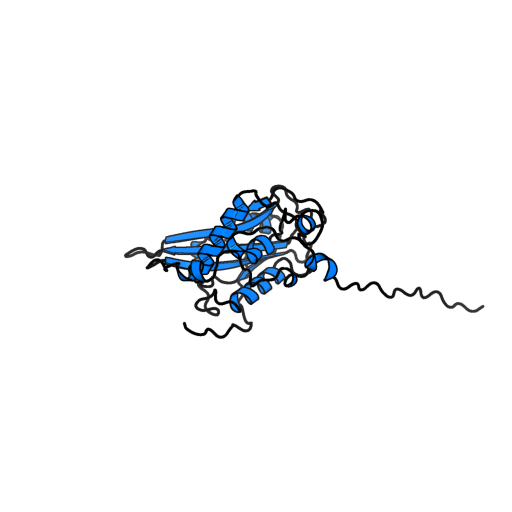R A 1 143 ? -10.913 7.532 -2.358 1.00 98.25 143 TYR A CA 1
ATOM 1096 C C . TYR A 1 143 ? -9.700 7.449 -3.295 1.00 98.25 143 TYR A C 1
ATOM 1098 O O . TYR A 1 143 ? -9.756 6.742 -4.301 1.00 98.25 143 TYR A O 1
ATOM 1106 N N . ARG A 1 144 ? -8.574 8.087 -2.936 1.00 97.81 144 ARG A N 1
ATOM 1107 C CA . ARG A 1 144 ? -7.324 7.990 -3.714 1.00 97.81 144 ARG A CA 1
ATOM 1108 C C . ARG A 1 144 ? -6.848 6.551 -3.876 1.00 97.81 144 ARG A C 1
ATOM 1110 O O . ARG A 1 144 ? -6.505 6.150 -4.983 1.00 97.81 144 ARG A O 1
ATOM 1117 N N . PHE A 1 145 ? -6.887 5.771 -2.799 1.00 98.50 145 PHE A N 1
ATOM 1118 C CA . PHE A 1 145 ? -6.515 4.359 -2.819 1.00 98.50 145 PHE A CA 1
ATOM 1119 C C . PHE A 1 145 ? -7.362 3.562 -3.821 1.00 98.50 145 PHE A C 1
ATOM 1121 O O . PHE A 1 145 ? -6.830 2.767 -4.590 1.00 98.50 145 PHE A O 1
ATOM 1128 N N . ARG A 1 146 ? -8.677 3.803 -3.877 1.00 98.69 146 ARG A N 1
ATOM 1129 C CA . ARG A 1 146 ? -9.580 3.138 -4.834 1.00 98.69 146 ARG A CA 1
ATOM 1130 C C . ARG A 1 146 ? -9.327 3.538 -6.279 1.00 98.69 146 ARG A C 1
ATOM 1132 O O . ARG A 1 146 ? -9.361 2.680 -7.162 1.00 98.69 146 ARG A O 1
ATOM 1139 N N . VAL A 1 147 ? -9.053 4.820 -6.520 1.00 98.69 147 VAL A N 1
ATOM 1140 C CA . VAL A 1 147 ? -8.664 5.314 -7.849 1.00 98.69 147 VAL A CA 1
ATOM 1141 C C . VAL A 1 147 ? -7.362 4.642 -8.286 1.00 98.69 147 VAL A C 1
ATOM 1143 O O . VAL A 1 147 ? -7.278 4.151 -9.411 1.00 98.69 147 VAL A O 1
ATOM 1146 N N . GLN A 1 148 ? -6.387 4.529 -7.379 1.00 98.50 148 GLN A N 1
ATOM 1147 C CA . GLN A 1 148 ? -5.133 3.833 -7.646 1.00 98.50 148 GLN A CA 1
ATOM 1148 C C . GLN A 1 148 ? -5.351 2.356 -7.955 1.00 98.50 148 GLN A C 1
ATOM 1150 O O . GLN A 1 148 ? -4.887 1.867 -8.980 1.00 98.50 148 GLN A O 1
ATOM 1155 N N . LYS A 1 149 ? -6.097 1.648 -7.105 1.00 98.62 149 LYS A N 1
ATOM 1156 C CA . LYS A 1 149 ? -6.426 0.234 -7.305 1.00 98.62 149 LYS A CA 1
ATOM 1157 C C . LYS A 1 149 ? -7.077 -0.001 -8.670 1.00 98.62 149 LYS A C 1
ATOM 1159 O O . LYS A 1 149 ? -6.653 -0.891 -9.400 1.00 98.62 149 LYS A O 1
ATOM 1164 N N . SER A 1 150 ? -8.048 0.835 -9.037 1.00 98.62 150 SER A N 1
ATOM 1165 C CA . SER A 1 150 ? -8.735 0.752 -10.332 1.00 98.62 150 SER A CA 1
ATOM 1166 C C . SER A 1 150 ? -7.778 0.985 -11.506 1.00 98.62 150 SER A C 1
ATOM 1168 O O . SER A 1 150 ? -7.871 0.300 -12.520 1.00 98.62 150 SER A O 1
ATOM 1170 N N . PHE A 1 151 ? -6.826 1.915 -11.368 1.00 98.50 151 PHE A N 1
ATOM 1171 C CA . PHE A 1 151 ? -5.776 2.127 -12.363 1.00 98.50 151 PHE A CA 1
ATOM 1172 C C . PHE A 1 151 ? -4.869 0.899 -12.506 1.00 98.50 151 PHE A C 1
ATOM 1174 O O . PHE A 1 151 ? -4.658 0.440 -13.629 1.00 98.50 151 PHE A O 1
ATOM 1181 N N . MET A 1 152 ? -4.408 0.311 -11.398 1.00 98.31 152 MET A N 1
ATOM 1182 C CA . MET A 1 152 ? -3.604 -0.918 -11.426 1.00 98.31 152 MET A CA 1
ATOM 1183 C C . MET A 1 152 ? -4.358 -2.078 -12.097 1.00 98.31 152 MET A C 1
ATOM 1185 O O . MET A 1 152 ? -3.789 -2.836 -12.875 1.00 98.31 152 MET A O 1
ATOM 1189 N N . GLU A 1 153 ? -5.662 -2.196 -11.848 1.00 98.31 153 GLU A N 1
ATOM 1190 C CA . GLU A 1 153 ? -6.518 -3.254 -12.404 1.00 98.31 153 GLU A CA 1
ATOM 1191 C C . GLU A 1 153 ? -6.941 -3.012 -13.864 1.00 98.31 153 GLU A C 1
ATOM 1193 O O . GLU A 1 153 ? -7.432 -3.930 -14.517 1.00 98.31 153 GLU A O 1
ATOM 1198 N N . SER A 1 154 ? -6.718 -1.811 -14.406 1.00 98.06 154 SER A N 1
ATOM 1199 C CA . SER A 1 154 ? -7.119 -1.451 -15.776 1.00 98.06 154 SER A CA 1
ATOM 1200 C C . SER A 1 154 ? -6.271 -2.097 -16.879 1.00 98.06 154 SER A C 1
ATOM 1202 O O . SER A 1 154 ? -6.667 -2.090 -18.043 1.00 98.06 154 SER A O 1
ATOM 1204 N N . GLY A 1 155 ? -5.084 -2.611 -16.537 1.00 96.25 155 GLY A N 1
ATOM 1205 C CA . GLY A 1 155 ? -4.093 -3.096 -17.502 1.00 96.25 155 GLY A CA 1
ATOM 1206 C C . GLY A 1 155 ? -3.277 -1.993 -18.192 1.00 96.25 155 GLY A C 1
ATOM 1207 O O . GLY A 1 155 ? -2.463 -2.301 -19.059 1.00 96.25 155 GLY A O 1
ATOM 1208 N N . ALA A 1 156 ? -3.455 -0.722 -17.811 1.00 97.25 156 ALA A N 1
ATOM 1209 C CA . ALA A 1 156 ? -2.709 0.410 -18.374 1.00 97.25 156 ALA A CA 1
ATOM 1210 C C . ALA A 1 156 ? -1.223 0.446 -17.970 1.00 97.25 156 ALA A C 1
ATOM 1212 O O . ALA A 1 156 ? -0.422 1.116 -18.619 1.00 97.25 156 ALA A O 1
ATOM 1213 N N . VAL A 1 157 ? -0.856 -0.261 -16.900 1.00 98.00 157 VAL A N 1
ATOM 1214 C CA . VAL A 1 157 ? 0.510 -0.366 -16.385 1.00 98.00 157 VAL A CA 1
ATOM 1215 C C . VAL A 1 157 ? 0.841 -1.841 -16.173 1.00 98.00 157 VAL A C 1
ATOM 1217 O O . VAL A 1 157 ? -0.012 -2.622 -15.757 1.00 98.00 157 VAL A O 1
ATOM 1220 N N . GLY A 1 158 ? 2.067 -2.242 -16.496 1.00 98.38 158 GLY A N 1
ATOM 1221 C CA . GLY A 1 158 ? 2.581 -3.578 -16.214 1.00 98.38 158 GLY A CA 1
ATOM 1222 C C . GLY A 1 158 ? 3.410 -3.636 -14.931 1.00 98.38 158 GLY A C 1
ATOM 1223 O O . GLY A 1 158 ? 3.480 -2.695 -14.138 1.00 98.38 158 GLY A O 1
ATOM 1224 N N . TYR A 1 159 ? 4.071 -4.767 -14.726 1.00 98.50 159 TYR A N 1
ATOM 1225 C CA . TYR A 1 159 ? 4.990 -4.982 -13.619 1.00 98.50 159 TYR A CA 1
ATOM 1226 C C . TYR A 1 159 ? 6.444 -4.936 -14.096 1.00 98.50 159 TYR A C 1
ATOM 1228 O O . TYR A 1 159 ? 6.814 -5.581 -15.082 1.00 98.50 159 TYR A O 1
ATOM 1236 N N . GLN A 1 160 ? 7.294 -4.232 -13.350 1.00 97.75 160 GLN A N 1
ATOM 1237 C CA . GLN A 1 160 ? 8.746 -4.368 -13.443 1.00 97.75 160 GLN A CA 1
ATOM 1238 C C . GLN A 1 160 ? 9.354 -4.165 -12.050 1.00 97.75 160 GLN A C 1
ATOM 1240 O O . GLN A 1 160 ? 9.158 -3.121 -11.446 1.00 97.75 160 GLN A O 1
ATOM 1245 N N . CYS A 1 161 ? 10.104 -5.152 -11.547 1.00 95.69 161 CYS A N 1
ATOM 1246 C CA . CYS A 1 161 ? 10.608 -5.166 -10.162 1.00 95.69 161 CYS A CA 1
ATOM 1247 C C . CYS A 1 161 ? 11.492 -3.962 -9.808 1.00 95.69 161 CYS A C 1
ATOM 1249 O O . CYS A 1 161 ? 11.511 -3.521 -8.667 1.00 95.69 161 CYS A O 1
ATOM 1251 N N . ILE A 1 162 ? 12.259 -3.472 -10.778 1.00 93.38 162 ILE A N 1
ATOM 1252 C CA . ILE A 1 162 ? 13.009 -2.226 -10.674 1.00 93.38 162 ILE A CA 1
ATOM 1253 C C . ILE A 1 162 ? 12.398 -1.324 -11.730 1.00 93.38 162 ILE A C 1
ATOM 1255 O O . ILE A 1 162 ? 12.657 -1.512 -12.914 1.00 93.38 162 ILE A O 1
ATOM 1259 N N . ASP A 1 163 ? 11.544 -0.388 -11.352 1.00 92.56 163 ASP A N 1
ATOM 1260 C CA . ASP A 1 163 ? 10.789 0.425 -12.311 1.00 92.56 163 ASP A CA 1
ATOM 1261 C C . ASP A 1 163 ? 11.450 1.772 -12.635 1.00 92.56 163 ASP A C 1
ATOM 1263 O O . ASP A 1 163 ? 10.996 2.504 -13.510 1.00 92.56 163 ASP A O 1
ATOM 1267 N N . SER A 1 164 ? 12.591 2.065 -12.011 1.00 91.25 164 SER A N 1
ATOM 1268 C CA . SER A 1 164 ? 13.429 3.226 -12.321 1.00 91.25 164 SER A CA 1
ATOM 1269 C C . SER A 1 164 ? 14.437 2.979 -13.453 1.00 91.25 164 SER A C 1
ATOM 1271 O O . SER A 1 164 ? 15.297 3.820 -13.715 1.00 91.25 164 SER A O 1
ATOM 1273 N N . TRP A 1 165 ? 14.415 1.801 -14.081 1.00 90.00 165 TRP A N 1
ATOM 1274 C CA . TRP A 1 165 ? 15.323 1.433 -15.174 1.00 90.00 165 TRP A CA 1
ATOM 1275 C C . TRP A 1 165 ? 14.565 0.714 -16.303 1.00 90.00 165 TRP A C 1
ATOM 1277 O O . TRP A 1 165 ? 13.366 0.452 -16.194 1.00 90.00 165 TRP A O 1
ATOM 1287 N N . GLY A 1 166 ? 15.254 0.351 -17.386 1.00 93.88 166 GLY A N 1
ATOM 1288 C CA . GLY A 1 166 ? 14.655 -0.470 -18.446 1.00 93.88 166 GLY A CA 1
ATOM 1289 C C . GLY A 1 166 ? 13.458 0.193 -19.137 1.00 93.88 166 GLY A C 1
ATOM 1290 O O . GLY A 1 166 ? 13.447 1.402 -19.357 1.00 93.88 166 GLY A O 1
ATOM 1291 N N . GLU A 1 167 ? 12.481 -0.616 -19.533 1.00 96.69 167 GLU A N 1
ATOM 1292 C CA . GLU A 1 167 ? 11.266 -0.169 -20.209 1.00 96.69 167 GLU A CA 1
ATOM 1293 C C . GLU A 1 167 ? 10.394 0.706 -19.311 1.00 96.69 167 GLU A C 1
ATOM 1295 O O . GLU A 1 167 ? 10.043 1.811 -19.731 1.00 96.69 167 GLU A O 1
ATOM 1300 N N . ALA A 1 168 ? 10.132 0.263 -18.076 1.00 96.06 168 ALA A N 1
ATOM 1301 C CA . ALA A 1 168 ? 9.363 1.024 -17.096 1.00 96.06 168 ALA A CA 1
ATOM 1302 C C . ALA A 1 168 ? 9.956 2.425 -16.882 1.00 96.06 168 ALA A C 1
ATOM 1304 O O . ALA A 1 168 ? 9.283 3.416 -17.145 1.00 96.06 168 ALA A O 1
ATOM 1305 N N . GLY A 1 169 ? 11.249 2.528 -16.560 1.00 93.69 169 GLY A N 1
ATOM 1306 C CA . GLY A 1 169 ? 11.889 3.825 -16.319 1.00 93.69 169 GLY A CA 1
ATOM 1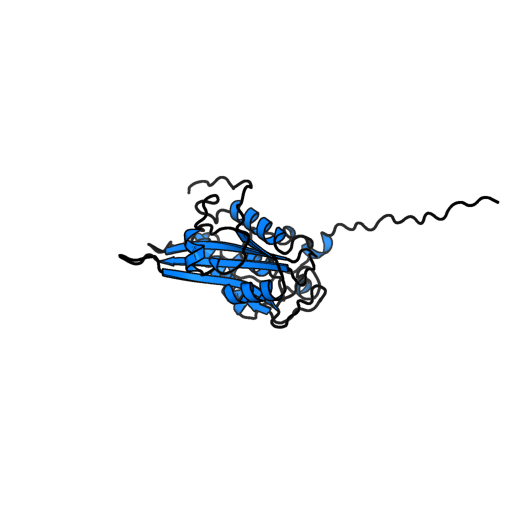307 C C . GLY A 1 169 ? 11.942 4.729 -17.555 1.00 93.69 169 GLY A C 1
ATOM 1308 O O . GLY A 1 169 ? 11.942 5.946 -17.427 1.00 93.69 169 GLY A O 1
ATOM 1309 N N . ARG A 1 170 ? 11.960 4.168 -18.769 1.00 95.19 170 ARG A N 1
ATOM 1310 C CA . ARG A 1 170 ? 12.001 4.959 -20.011 1.00 95.19 170 ARG A CA 1
ATOM 1311 C C . ARG A 1 170 ? 10.626 5.463 -20.451 1.00 95.19 170 ARG A C 1
ATOM 1313 O O . ARG A 1 170 ? 10.557 6.467 -21.150 1.00 95.19 170 ARG A O 1
ATOM 1320 N N . THR A 1 171 ? 9.559 4.733 -20.136 1.00 96.31 171 THR A N 1
ATOM 1321 C CA . THR A 1 171 ? 8.237 4.943 -20.757 1.00 96.31 171 THR A CA 1
ATOM 1322 C C . THR A 1 171 ? 7.098 5.142 -19.767 1.00 96.31 171 THR A C 1
ATOM 1324 O O . THR A 1 171 ? 6.027 5.566 -20.182 1.00 96.31 171 THR A O 1
ATOM 1327 N N . GLY A 1 172 ? 7.297 4.822 -18.488 1.00 95.75 172 GLY A N 1
ATOM 1328 C CA . GLY A 1 172 ? 6.224 4.753 -17.497 1.00 95.75 172 GLY A CA 1
ATOM 1329 C C . GLY A 1 172 ? 5.293 3.553 -17.687 1.00 95.75 172 GLY A C 1
ATOM 1330 O O . GLY A 1 172 ? 4.244 3.503 -17.057 1.00 95.75 172 GLY A O 1
ATOM 1331 N N . ALA A 1 173 ? 5.647 2.583 -18.542 1.00 97.19 173 ALA A N 1
ATOM 1332 C CA . ALA A 1 173 ? 4.784 1.444 -18.867 1.00 97.19 173 ALA A CA 1
ATOM 1333 C C . ALA A 1 173 ? 4.654 0.404 -17.740 1.00 97.19 173 ALA A C 1
ATOM 1335 O O . ALA A 1 173 ? 3.838 -0.506 -17.853 1.00 97.19 173 ALA A O 1
ATOM 1336 N N . GLY A 1 174 ? 5.437 0.511 -16.664 1.00 97.12 174 GLY A N 1
ATOM 1337 C CA . GLY A 1 174 ? 5.421 -0.438 -15.556 1.00 97.12 174 GLY A CA 1
ATOM 1338 C C . GLY A 1 174 ? 5.768 0.213 -14.224 1.00 97.12 174 GLY A C 1
ATOM 1339 O O . GLY A 1 174 ? 6.423 1.256 -14.187 1.00 97.12 174 GLY A O 1
ATOM 1340 N N . CYS A 1 175 ? 5.357 -0.425 -13.133 1.00 96.75 175 CYS A N 1
ATOM 1341 C CA . CYS A 1 175 ? 5.808 -0.085 -11.788 1.00 96.75 175 CYS A CA 1
ATOM 1342 C C . CYS A 1 175 ? 6.101 -1.337 -10.954 1.00 96.75 175 CYS A C 1
ATOM 1344 O O . CYS A 1 175 ? 5.716 -2.453 -11.324 1.00 96.75 175 CYS A O 1
ATOM 1346 N N . ASP A 1 176 ? 6.788 -1.146 -9.830 1.00 96.38 176 ASP A N 1
ATOM 1347 C CA . ASP A 1 176 ? 6.993 -2.195 -8.835 1.00 96.38 176 ASP A CA 1
ATOM 1348 C C . ASP A 1 176 ? 5.853 -2.232 -7.794 1.00 96.38 176 ASP A C 1
ATOM 1350 O O . ASP A 1 176 ? 4.850 -1.516 -7.891 1.00 96.38 176 ASP A O 1
ATOM 1354 N N . CYS A 1 177 ? 5.991 -3.107 -6.797 1.00 97.19 177 CYS A N 1
ATOM 1355 C CA . CYS A 1 177 ? 5.013 -3.260 -5.723 1.00 97.19 177 CYS A CA 1
ATOM 1356 C C . CYS A 1 177 ? 4.904 -2.032 -4.801 1.00 97.19 177 CYS A C 1
ATOM 1358 O O . CYS A 1 177 ? 3.812 -1.711 -4.337 1.00 97.19 177 CYS A O 1
ATOM 1360 N N . ILE A 1 178 ? 5.995 -1.299 -4.578 1.00 96.12 178 ILE A N 1
ATOM 1361 C CA . ILE A 1 178 ? 6.027 -0.124 -3.703 1.00 96.12 178 ILE A CA 1
ATOM 1362 C C . ILE A 1 178 ? 5.347 1.046 -4.412 1.00 96.12 178 ILE A C 1
ATOM 1364 O O . ILE A 1 178 ? 4.429 1.656 -3.861 1.00 96.12 178 ILE A O 1
ATOM 1368 N N . HIS A 1 179 ? 5.757 1.321 -5.651 1.00 95.75 179 HIS A N 1
ATOM 1369 C CA . HIS A 1 179 ? 5.229 2.412 -6.462 1.00 95.75 179 HIS A CA 1
ATOM 1370 C C . HIS A 1 179 ? 3.784 2.180 -6.900 1.00 95.75 179 HIS A C 1
ATOM 1372 O O . HIS A 1 179 ? 3.049 3.150 -7.062 1.00 95.75 179 HIS A O 1
ATOM 1378 N N . SER A 1 180 ? 3.317 0.925 -6.954 1.00 97.12 180 SER A N 1
ATOM 1379 C CA . SER A 1 180 ? 1.886 0.639 -7.133 1.00 97.12 180 SER A CA 1
ATOM 1380 C C . SER A 1 180 ? 0.998 1.262 -6.049 1.00 97.12 180 SER A C 1
ATOM 1382 O O . SER A 1 180 ? -0.178 1.520 -6.300 1.00 97.12 180 SER A O 1
ATOM 1384 N N . ILE A 1 181 ? 1.557 1.539 -4.865 1.00 97.00 181 ILE A N 1
ATOM 1385 C CA . ILE A 1 181 ? 0.865 2.198 -3.754 1.00 97.00 181 ILE A CA 1
ATOM 1386 C C . ILE A 1 181 ? 1.271 3.663 -3.670 1.00 97.00 181 ILE A C 1
ATOM 1388 O O . ILE A 1 181 ? 0.415 4.533 -3.556 1.00 97.00 181 ILE A O 1
ATOM 1392 N N . THR A 1 182 ? 2.571 3.954 -3.672 1.00 94.88 182 THR A N 1
ATOM 1393 C CA . THR A 1 182 ? 3.063 5.293 -3.324 1.00 94.88 182 THR A CA 1
ATOM 1394 C C . THR A 1 182 ? 2.822 6.332 -4.410 1.00 94.88 182 THR A C 1
ATOM 1396 O O . THR A 1 182 ? 2.660 7.500 -4.068 1.00 94.88 182 THR A O 1
ATOM 1399 N N . ASP A 1 183 ? 2.703 5.932 -5.679 1.00 94.88 183 ASP A N 1
ATOM 1400 C CA . ASP A 1 183 ? 2.427 6.862 -6.781 1.00 94.88 183 ASP A CA 1
ATOM 1401 C C . ASP A 1 183 ? 1.038 7.510 -6.699 1.00 94.88 183 ASP A C 1
ATOM 1403 O O . ASP A 1 183 ? 0.788 8.497 -7.389 1.00 94.88 183 ASP A O 1
ATOM 1407 N N . MET A 1 184 ? 0.129 6.997 -5.859 1.00 95.38 184 MET A N 1
ATOM 1408 C CA . MET A 1 184 ? -1.188 7.612 -5.663 1.00 95.38 184 MET A CA 1
ATOM 1409 C C . MET A 1 184 ? -1.123 8.967 -4.945 1.00 95.38 184 MET A C 1
ATOM 1411 O O . MET A 1 184 ? -2.101 9.717 -4.958 1.00 95.38 184 MET A O 1
ATOM 1415 N N . ASP A 1 185 ? -0.008 9.260 -4.273 1.00 91.75 185 ASP A N 1
ATOM 1416 C CA . ASP A 1 185 ? 0.188 10.481 -3.504 1.00 91.75 185 ASP A CA 1
ATOM 1417 C C . ASP A 1 185 ? 1.238 11.378 -4.184 1.00 91.75 185 ASP A C 1
ATOM 1419 O O . ASP A 1 185 ? 2.420 11.025 -4.205 1.00 91.75 185 ASP A O 1
ATOM 1423 N N . PRO A 1 186 ? 0.853 12.556 -4.713 1.00 88.44 186 PRO A N 1
ATOM 1424 C CA . PRO A 1 186 ? 1.787 13.461 -5.375 1.00 88.44 186 PRO A CA 1
ATOM 1425 C C . PRO A 1 186 ? 2.858 14.023 -4.426 1.00 88.44 186 PRO A C 1
ATOM 1427 O O . PRO A 1 186 ? 3.872 14.537 -4.893 1.00 88.44 186 PRO A O 1
ATOM 1430 N N . GLU A 1 187 ? 2.670 13.934 -3.104 1.00 86.56 187 GLU A N 1
ATOM 1431 C CA . GLU A 1 187 ? 3.670 14.370 -2.123 1.00 86.56 187 GLU A CA 1
ATOM 1432 C C . GLU A 1 187 ? 4.770 13.315 -1.892 1.00 86.56 187 GLU A C 1
ATOM 1434 O O . GLU A 1 187 ? 5.840 13.622 -1.350 1.00 86.56 187 GLU A O 1
ATOM 1439 N N . ILE A 1 188 ? 4.556 12.066 -2.326 1.00 84.12 188 ILE A N 1
ATOM 1440 C CA . ILE A 1 188 ? 5.524 10.978 -2.171 1.00 84.12 188 ILE A CA 1
ATOM 1441 C C . ILE A 1 188 ? 6.377 10.855 -3.437 1.00 84.12 188 ILE A C 1
ATOM 1443 O O . ILE A 1 188 ? 6.048 10.163 -4.392 1.00 84.12 188 ILE A O 1
ATOM 1447 N N . SER A 1 189 ? 7.551 11.488 -3.418 1.00 81.06 189 SER A N 1
ATOM 1448 C CA . SER A 1 189 ? 8.526 11.347 -4.506 1.00 81.06 189 SER A CA 1
ATOM 1449 C C . SER A 1 189 ? 9.106 9.927 -4.598 1.00 81.06 189 SER A C 1
ATOM 1451 O O . SER A 1 189 ? 9.590 9.383 -3.598 1.00 81.06 189 SER A O 1
ATOM 1453 N N . ARG A 1 190 ? 9.193 9.391 -5.826 1.00 81.38 190 ARG A N 1
ATOM 1454 C CA . ARG A 1 190 ? 9.904 8.139 -6.163 1.00 81.38 190 ARG A CA 1
ATOM 1455 C C . ARG A 1 190 ? 11.394 8.156 -5.799 1.00 81.38 190 ARG A C 1
ATOM 1457 O O . ARG A 1 190 ? 11.941 7.139 -5.390 1.00 81.38 190 ARG A O 1
ATOM 1464 N N . VAL A 1 191 ? 12.048 9.326 -5.812 1.00 72.81 191 VAL A N 1
ATOM 1465 C CA . VAL A 1 191 ? 13.444 9.491 -5.329 1.00 72.81 191 VAL A CA 1
ATOM 1466 C C . VAL A 1 191 ? 13.569 9.089 -3.853 1.00 72.81 191 VAL A C 1
ATOM 1468 O O . VAL A 1 191 ? 14.637 8.728 -3.360 1.00 72.81 191 VAL A O 1
ATOM 1471 N N . GLY A 1 192 ? 12.445 9.111 -3.135 1.00 65.56 192 GLY A N 1
ATOM 1472 C CA . GLY A 1 192 ? 12.330 8.635 -1.777 1.00 65.56 192 GLY A CA 1
ATOM 1473 C C . GLY A 1 192 ? 12.548 7.132 -1.604 1.00 65.56 192 GLY A C 1
ATOM 1474 O O . GLY A 1 192 ? 12.783 6.761 -0.462 1.00 65.56 192 GLY A O 1
ATOM 1475 N N . TYR A 1 193 ? 12.515 6.283 -2.631 1.00 68.56 193 TYR A N 1
ATOM 1476 C CA . TYR A 1 193 ? 12.699 4.831 -2.500 1.00 68.56 193 TYR A CA 1
ATOM 1477 C C . TYR A 1 193 ? 13.939 4.363 -3.270 1.00 68.56 193 TYR A C 1
ATOM 1479 O O . TYR A 1 193 ? 13.847 3.951 -4.422 1.00 68.56 193 TYR A O 1
ATOM 1487 N N . PRO A 1 194 ? 15.140 4.443 -2.666 1.00 68.44 194 PRO A N 1
ATOM 1488 C CA . PRO A 1 194 ? 16.332 3.901 -3.299 1.00 68.44 194 PRO A CA 1
ATOM 1489 C C . PRO A 1 194 ? 16.233 2.374 -3.416 1.00 68.44 194 PRO A C 1
ATOM 1491 O O . PRO A 1 194 ? 15.673 1.716 -2.541 1.00 68.44 194 PRO A O 1
ATOM 1494 N N . LEU A 1 195 ? 16.875 1.812 -4.444 1.00 69.69 195 LEU A N 1
ATOM 1495 C CA . LEU A 1 195 ? 16.803 0.394 -4.845 1.00 69.69 195 LEU A CA 1
ATOM 1496 C C . LEU A 1 195 ? 17.199 -0.643 -3.772 1.00 69.69 195 LEU A C 1
ATOM 1498 O O . LEU A 1 195 ? 17.065 -1.841 -3.998 1.00 69.69 195 LEU A O 1
ATOM 1502 N N . PHE A 1 196 ? 17.708 -0.216 -2.614 1.00 72.00 196 PHE A N 1
ATOM 1503 C CA . PHE A 1 196 ? 18.040 -1.086 -1.479 1.00 72.00 196 PHE A CA 1
ATOM 1504 C C . PHE A 1 196 ? 16.934 -1.161 -0.407 1.00 72.00 196 PHE A C 1
ATOM 1506 O O . PHE A 1 196 ? 17.070 -1.906 0.570 1.00 72.00 196 PHE A O 1
ATOM 1513 N N . LEU A 1 197 ? 15.859 -0.378 -0.554 1.00 82.25 197 LEU A N 1
ATOM 1514 C CA . LEU A 1 197 ? 14.688 -0.399 0.320 1.00 82.25 197 LEU A CA 1
ATOM 1515 C C . LEU A 1 197 ? 13.545 -1.139 -0.375 1.00 82.25 197 LEU A C 1
ATOM 1517 O O . LEU A 1 197 ? 12.769 -0.540 -1.108 1.00 82.25 197 LEU A O 1
ATOM 1521 N N . TYR A 1 198 ? 13.445 -2.436 -0.101 1.00 88.75 198 TYR A N 1
ATOM 1522 C CA . TYR A 1 198 ? 12.391 -3.349 -0.556 1.00 88.75 198 TYR A CA 1
ATOM 1523 C C . TYR A 1 198 ? 11.990 -4.281 0.594 1.00 88.75 198 TYR A C 1
ATOM 1525 O O . TYR A 1 198 ? 12.729 -4.376 1.577 1.00 88.75 198 TYR A O 1
ATOM 1533 N N . GLY A 1 199 ? 10.840 -4.951 0.488 1.00 93.12 199 GLY A N 1
ATOM 1534 C CA . GLY A 1 199 ? 10.339 -5.864 1.523 1.0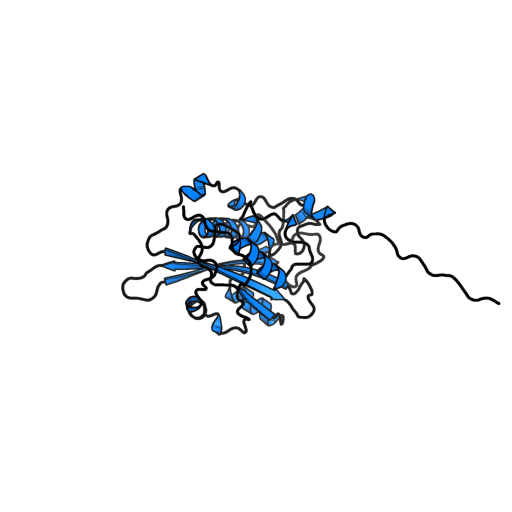0 93.12 199 GLY A CA 1
ATOM 1535 C C . GLY A 1 199 ? 9.926 -5.151 2.813 1.00 93.12 199 GLY A C 1
ATOM 1536 O O . GLY A 1 199 ? 9.316 -4.076 2.775 1.00 93.12 199 GLY A O 1
ATOM 1537 N N . GLN A 1 200 ? 10.281 -5.704 3.976 1.00 96.00 200 GLN A N 1
ATOM 1538 C CA . GLN A 1 200 ? 9.904 -5.110 5.262 1.00 96.00 200 GLN A CA 1
ATOM 1539 C C . GLN A 1 200 ? 10.453 -3.676 5.452 1.00 96.00 200 GLN A C 1
ATOM 1541 O O . GLN A 1 200 ? 9.670 -2.792 5.821 1.00 96.00 200 GLN A O 1
ATOM 1546 N N . PRO A 1 201 ? 11.723 -3.353 5.120 1.00 94.31 201 PRO A N 1
ATOM 1547 C CA . PRO A 1 201 ? 12.225 -1.975 5.168 1.00 94.31 201 PRO A CA 1
ATOM 1548 C C . PRO A 1 201 ? 11.440 -0.963 4.319 1.00 94.31 201 PRO A C 1
ATOM 1550 O O . PRO A 1 201 ? 11.293 0.193 4.727 1.00 94.31 201 PRO A O 1
ATOM 1553 N N . ALA A 1 202 ? 10.934 -1.370 3.149 1.00 93.50 202 ALA A N 1
ATOM 1554 C CA . ALA A 1 202 ? 10.108 -0.501 2.313 1.00 93.50 202 ALA A CA 1
ATOM 1555 C C . ALA A 1 202 ? 8.743 -0.237 2.953 1.00 93.50 202 ALA A C 1
ATOM 1557 O O . ALA A 1 202 ? 8.335 0.922 3.042 1.00 93.50 202 ALA A O 1
ATOM 1558 N N . SER A 1 203 ? 8.088 -1.277 3.481 1.00 95.94 203 SER A N 1
ATOM 1559 C CA . SER A 1 203 ? 6.816 -1.136 4.203 1.00 95.94 203 SER A CA 1
ATOM 1560 C C . SER A 1 203 ? 6.931 -0.190 5.409 1.00 95.94 203 SER A C 1
ATOM 1562 O O . SER A 1 203 ? 6.115 0.718 5.566 1.00 95.94 203 SER A O 1
ATOM 1564 N N . ALA A 1 204 ? 8.013 -0.292 6.192 1.00 95.50 204 ALA A N 1
ATOM 1565 C CA . ALA A 1 204 ? 8.283 0.599 7.321 1.00 95.50 204 ALA A CA 1
ATOM 1566 C C . ALA A 1 204 ? 8.442 2.064 6.878 1.00 95.50 204 ALA A C 1
ATOM 1568 O O . ALA A 1 204 ? 7.976 2.997 7.539 1.00 95.50 204 ALA A O 1
ATOM 1569 N N . ARG A 1 205 ? 9.103 2.284 5.735 1.00 93.50 205 ARG A N 1
ATOM 1570 C CA . ARG A 1 205 ? 9.269 3.618 5.152 1.00 93.50 205 ARG A CA 1
ATOM 1571 C C . ARG A 1 205 ? 7.952 4.183 4.629 1.00 93.50 205 ARG A C 1
ATOM 1573 O O . ARG A 1 205 ? 7.709 5.372 4.829 1.00 93.50 205 ARG A O 1
ATOM 1580 N N . LEU A 1 206 ? 7.120 3.352 4.008 1.00 94.06 206 LEU A N 1
ATOM 1581 C CA . LEU A 1 206 ? 5.782 3.727 3.559 1.00 94.06 206 LEU A CA 1
ATOM 1582 C C . LEU A 1 206 ? 4.936 4.179 4.747 1.00 94.06 206 LEU A C 1
ATOM 1584 O O . LEU A 1 206 ? 4.416 5.292 4.730 1.00 94.06 206 LEU A O 1
ATOM 1588 N N . VAL A 1 207 ? 4.901 3.392 5.823 1.00 95.75 207 VAL A N 1
ATOM 1589 C CA . VAL A 1 207 ? 4.204 3.763 7.063 1.00 95.75 207 VAL A CA 1
ATOM 1590 C C . VAL A 1 207 ? 4.742 5.075 7.609 1.00 95.75 207 VAL A C 1
ATOM 1592 O O . VAL A 1 207 ? 3.963 5.981 7.873 1.00 95.75 207 VAL A O 1
ATOM 1595 N N . ARG A 1 208 ? 6.067 5.253 7.689 1.00 94.06 208 ARG A N 1
ATOM 1596 C CA . ARG A 1 208 ? 6.653 6.533 8.109 1.00 94.06 208 ARG A CA 1
ATOM 1597 C C . ARG A 1 208 ? 6.156 7.705 7.259 1.00 94.06 208 ARG A C 1
ATOM 1599 O O . ARG A 1 208 ? 5.888 8.764 7.817 1.00 94.06 208 ARG A O 1
ATOM 1606 N N . ARG A 1 209 ? 6.046 7.554 5.936 1.00 92.31 209 ARG A N 1
ATOM 1607 C CA . ARG A 1 209 ? 5.517 8.610 5.056 1.00 92.31 209 ARG A CA 1
ATOM 1608 C C . ARG A 1 209 ? 4.051 8.899 5.356 1.00 92.31 209 ARG A C 1
ATOM 1610 O O . ARG A 1 209 ? 3.721 10.058 5.575 1.00 92.31 209 ARG A O 1
ATOM 1617 N N . VAL A 1 210 ? 3.224 7.863 5.478 1.00 93.12 210 VAL A N 1
ATOM 1618 C CA . VAL A 1 210 ? 1.807 7.993 5.847 1.00 93.12 210 VAL A CA 1
ATOM 1619 C C . VAL A 1 210 ? 1.649 8.705 7.195 1.00 93.12 210 VAL A C 1
ATOM 1621 O O . VAL A 1 210 ? 0.880 9.655 7.291 1.00 93.12 210 VAL A O 1
ATOM 1624 N N . MET A 1 211 ? 2.441 8.344 8.207 1.00 94.38 211 MET A N 1
ATOM 1625 C CA . MET A 1 211 ? 2.419 8.970 9.541 1.00 94.38 211 MET A CA 1
ATOM 1626 C C . MET A 1 211 ? 2.883 10.429 9.568 1.00 94.38 211 MET A C 1
ATOM 1628 O O . MET A 1 211 ? 2.634 11.145 10.536 1.00 94.38 211 MET A O 1
ATOM 1632 N N . ASN A 1 212 ? 3.575 10.873 8.519 1.00 91.38 212 ASN A N 1
ATOM 1633 C CA . ASN A 1 212 ? 3.991 12.261 8.339 1.00 91.38 212 ASN A CA 1
ATOM 1634 C C . ASN A 1 212 ? 3.133 12.995 7.293 1.00 91.38 212 ASN A C 1
ATOM 1636 O O . ASN A 1 212 ? 3.497 14.091 6.876 1.00 91.38 212 ASN A O 1
ATOM 1640 N N . SER A 1 213 ? 2.009 12.402 6.885 1.00 90.81 213 SER A N 1
ATOM 1641 C CA . SER A 1 213 ? 1.022 13.002 5.988 1.00 90.81 213 SER A CA 1
ATOM 1642 C C . SER A 1 213 ? -0.266 13.352 6.750 1.00 90.81 213 SER A C 1
ATOM 1644 O O . SER A 1 213 ? -0.483 12.844 7.852 1.00 90.81 213 SER A O 1
ATOM 1646 N N . PRO A 1 214 ? -1.174 14.147 6.160 1.00 91.75 214 PRO A N 1
ATOM 1647 C CA . PRO A 1 214 ? -2.506 14.384 6.718 1.00 91.75 214 PRO A CA 1
ATOM 1648 C C . PRO A 1 214 ? -3.461 13.178 6.650 1.00 91.75 214 PRO A C 1
ATOM 1650 O O . PRO A 1 214 ? -4.627 13.327 7.006 1.00 91.75 214 PRO A O 1
ATOM 1653 N N . ALA A 1 215 ? -3.032 12.015 6.142 1.00 93.75 215 ALA A N 1
ATOM 1654 C CA . ALA A 1 215 ? -3.923 10.878 5.907 1.00 93.75 215 ALA A CA 1
ATOM 1655 C C . ALA A 1 215 ? -4.459 10.205 7.189 1.00 93.75 215 ALA A C 1
ATOM 1657 O O . ALA A 1 215 ? -5.658 9.914 7.211 1.00 93.75 215 ALA A O 1
ATOM 1658 N N . PRO A 1 216 ? -3.651 9.945 8.240 1.00 96.06 216 PRO A N 1
ATOM 1659 C CA . PRO A 1 216 ? -4.139 9.301 9.459 1.00 96.06 216 PRO A CA 1
ATOM 1660 C C . PRO A 1 216 ? -4.958 10.249 10.343 1.00 96.06 216 PRO A C 1
ATOM 1662 O O . PRO A 1 216 ? -4.588 11.413 10.513 1.00 96.06 216 PRO A O 1
ATOM 1665 N N . ILE A 1 217 ? -6.024 9.732 10.960 1.00 95.50 217 ILE A N 1
ATOM 1666 C CA . ILE A 1 217 ? -6.858 10.480 11.923 1.00 95.50 217 ILE A CA 1
ATOM 1667 C C . ILE A 1 217 ? -6.205 10.493 13.313 1.00 95.50 217 ILE A C 1
ATOM 1669 O O . ILE A 1 217 ? -6.088 11.546 13.935 1.00 95.50 217 ILE A O 1
ATOM 1673 N N . ASP A 1 218 ? -5.727 9.332 13.762 1.00 94.25 218 ASP A N 1
ATOM 1674 C CA . ASP A 1 218 ? -4.975 9.151 15.005 1.00 94.25 218 ASP A CA 1
ATOM 1675 C C . ASP A 1 218 ? -3.775 8.220 14.735 1.00 94.25 218 ASP A C 1
ATOM 1677 O O . ASP A 1 218 ? -3.898 6.995 14.818 1.00 94.25 218 ASP A O 1
ATOM 1681 N N . PRO A 1 219 ? -2.619 8.773 14.320 1.00 90.94 219 PRO A N 1
ATOM 1682 C CA . PRO A 1 219 ? -1.513 8.001 13.744 1.00 90.94 219 PRO A CA 1
ATOM 1683 C C . PRO A 1 219 ? -0.864 6.995 14.706 1.00 90.94 219 PRO A C 1
ATOM 1685 O O . PRO A 1 219 ? -0.160 6.092 14.254 1.00 90.94 219 PRO A O 1
ATOM 1688 N N . LEU A 1 220 ? -1.055 7.144 16.021 1.00 92.56 220 LEU A N 1
ATOM 1689 C CA . LEU A 1 220 ? -0.454 6.258 17.025 1.00 92.56 220 LEU A CA 1
ATOM 1690 C C . LEU A 1 220 ? -1.419 5.185 17.541 1.00 92.56 220 LEU A C 1
ATOM 1692 O O . LEU A 1 220 ? -0.982 4.274 18.245 1.00 92.56 220 LEU A O 1
ATOM 1696 N N . THR A 1 221 ? -2.696 5.254 17.163 1.00 96.06 221 THR A N 1
ATOM 1697 C CA . THR A 1 221 ? -3.713 4.284 17.571 1.00 96.06 221 THR A CA 1
ATOM 1698 C C . THR A 1 221 ? -3.898 3.217 16.497 1.00 96.06 221 THR A C 1
ATOM 1700 O O . THR A 1 221 ? -4.238 3.509 15.346 1.00 96.06 221 THR A O 1
ATOM 1703 N N . THR A 1 222 ? -3.703 1.952 16.878 1.00 97.69 222 THR A N 1
ATOM 1704 C CA . THR A 1 222 ? -4.008 0.798 16.023 1.00 97.69 222 THR A CA 1
ATOM 1705 C C . THR A 1 222 ? -5.379 0.210 16.343 1.00 97.69 222 THR A C 1
ATOM 1707 O O . THR A 1 222 ? -5.876 0.280 17.467 1.00 97.69 222 THR A O 1
ATOM 1710 N N . HIS A 1 223 ? -6.010 -0.375 15.327 1.00 98.00 223 HIS A N 1
ATOM 1711 C CA . HIS A 1 223 ? -7.3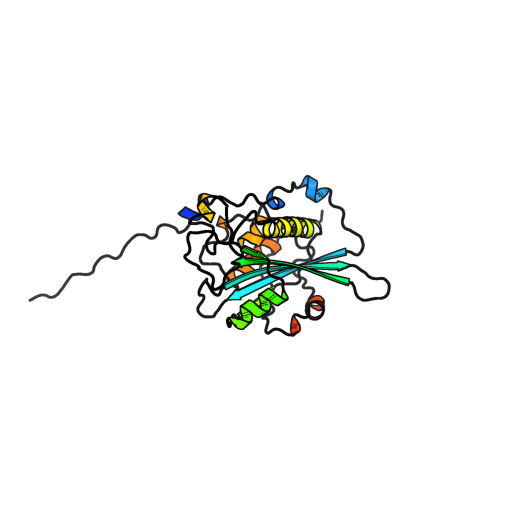54 -0.948 15.399 1.00 98.00 223 HIS A CA 1
ATOM 1712 C C . HIS A 1 223 ? -7.308 -2.476 15.273 1.00 98.00 223 HIS A C 1
ATOM 1714 O O . HIS A 1 223 ? -7.933 -3.074 14.398 1.00 98.00 223 HIS A O 1
ATOM 1720 N N . ASP A 1 224 ? -6.547 -3.119 16.162 1.00 98.12 224 ASP A N 1
ATOM 1721 C CA . ASP A 1 224 ? -6.206 -4.551 16.106 1.00 98.12 224 ASP A CA 1
ATOM 1722 C C . ASP A 1 224 ? -7.422 -5.493 16.140 1.00 98.12 224 ASP A C 1
ATOM 1724 O O . ASP A 1 224 ? -7.327 -6.655 15.739 1.00 98.12 224 ASP A O 1
ATOM 1728 N N . TRP A 1 225 ? -8.584 -4.996 16.574 1.00 97.88 225 TRP A N 1
ATOM 1729 C CA . TRP A 1 225 ? -9.854 -5.724 16.534 1.00 97.88 225 TRP A CA 1
ATOM 1730 C C . TRP A 1 225 ? -10.274 -6.124 15.108 1.00 97.88 225 TRP A C 1
ATOM 1732 O O . TRP A 1 225 ? -11.036 -7.077 14.949 1.00 97.88 225 TRP A O 1
ATOM 1742 N N . LEU A 1 226 ? -9.751 -5.459 14.071 1.00 98.44 226 LEU A N 1
ATOM 1743 C CA . LEU A 1 226 ? -9.972 -5.827 12.668 1.00 98.44 226 LEU A CA 1
ATOM 1744 C C . LEU A 1 226 ? -9.191 -7.077 12.246 1.00 98.44 226 LEU A C 1
ATOM 1746 O O . LEU A 1 226 ? -9.634 -7.795 11.356 1.00 98.44 226 LEU A O 1
ATOM 1750 N N . LEU A 1 227 ? -8.052 -7.383 12.875 1.00 98.44 227 LEU A N 1
ATOM 1751 C CA . LEU A 1 227 ? -7.212 -8.520 12.477 1.00 98.44 227 LEU A CA 1
ATOM 1752 C C . LEU A 1 227 ? -7.951 -9.874 12.496 1.00 98.44 227 LEU A C 1
ATOM 1754 O O . LEU A 1 227 ? -7.816 -10.625 11.527 1.00 98.44 227 LEU A O 1
ATOM 1758 N N . PRO A 1 228 ? -8.735 -10.230 13.537 1.00 98.06 228 PRO A N 1
ATOM 1759 C CA . PRO A 1 228 ? -9.556 -11.439 13.488 1.00 98.06 228 PRO A CA 1
ATOM 1760 C C . PRO A 1 228 ? -10.703 -11.354 12.467 1.00 98.06 228 PRO A C 1
ATOM 1762 O O . PRO A 1 228 ? -11.034 -12.376 11.877 1.00 98.06 228 PRO A O 1
ATOM 1765 N N . GLN A 1 229 ? -11.273 -10.169 12.211 1.00 98.06 229 GLN A N 1
ATOM 1766 C CA . GLN A 1 229 ? -12.351 -9.987 11.221 1.00 98.06 229 GLN A CA 1
ATOM 1767 C C . GLN A 1 229 ? -11.869 -10.229 9.783 1.00 98.06 229 GLN A C 1
ATOM 1769 O O . GLN A 1 229 ? -12.619 -10.736 8.957 1.00 98.06 229 GLN A O 1
ATOM 1774 N N . LEU A 1 230 ? -10.598 -9.927 9.507 1.00 98.38 230 LEU A N 1
ATOM 1775 C CA . LEU A 1 230 ? -9.924 -10.188 8.229 1.00 98.38 230 LEU A CA 1
ATOM 1776 C C . LEU A 1 230 ? -9.270 -11.579 8.177 1.00 98.38 230 LEU A C 1
ATOM 1778 O O . LEU A 1 230 ? -8.425 -11.839 7.329 1.00 98.38 230 LEU A O 1
ATOM 1782 N N . ALA A 1 231 ? -9.562 -12.455 9.147 1.00 98.31 231 ALA A N 1
ATOM 1783 C CA . ALA A 1 231 ? -8.947 -13.774 9.279 1.00 98.31 231 ALA A CA 1
ATOM 1784 C C . ALA A 1 231 ? -7.401 -13.758 9.199 1.00 98.31 231 ALA A C 1
ATOM 1786 O O . ALA A 1 231 ? -6.787 -14.712 8.724 1.00 98.31 231 ALA A O 1
ATOM 1787 N N . LEU A 1 232 ? -6.740 -12.692 9.668 1.00 98.31 232 LEU A N 1
ATOM 1788 C CA . LEU A 1 232 ? -5.277 -12.565 9.596 1.00 98.31 232 LEU A CA 1
ATOM 1789 C C . LEU A 1 232 ? -4.556 -13.347 10.699 1.00 98.31 232 LEU A C 1
ATOM 1791 O O . LEU A 1 232 ? -3.400 -13.722 10.531 1.00 98.31 232 LEU A O 1
ATOM 1795 N N . LYS A 1 233 ? -5.246 -13.661 11.804 1.00 98.06 233 LYS A N 1
ATOM 1796 C CA . LYS A 1 233 ? -4.694 -14.437 12.932 1.00 98.06 233 LYS A CA 1
ATOM 1797 C C . LYS A 1 233 ? -4.307 -15.878 12.574 1.00 98.06 233 LYS A C 1
ATOM 1799 O O . LYS A 1 233 ? -3.620 -16.518 13.361 1.00 98.06 233 LYS A O 1
ATOM 1804 N N . GLN A 1 234 ? -4.738 -16.383 11.417 1.00 98.06 234 GLN A N 1
ATOM 1805 C CA . GLN A 1 234 ? -4.364 -17.717 10.939 1.00 98.06 234 GLN A CA 1
ATOM 1806 C C . GLN A 1 234 ? -2.954 -17.773 10.324 1.00 98.06 234 GLN A C 1
ATOM 1808 O O . GLN A 1 234 ? -2.445 -18.864 10.081 1.00 98.06 234 GLN A O 1
ATOM 1813 N N . TYR A 1 235 ? -2.335 -16.622 10.043 1.00 98.50 235 TYR A N 1
ATOM 1814 C CA . TYR A 1 235 ? -1.009 -16.541 9.434 1.00 98.50 235 TYR A CA 1
ATOM 1815 C C . TYR A 1 235 ? 0.064 -16.168 10.470 1.00 98.50 235 TYR A C 1
ATOM 1817 O O . TYR A 1 235 ? -0.226 -15.413 11.402 1.00 98.50 235 TYR A O 1
ATOM 1825 N N . PRO A 1 236 ? 1.316 -16.633 10.297 1.00 98.00 236 PRO A N 1
ATOM 1826 C CA . PRO A 1 236 ? 2.442 -16.208 11.123 1.00 98.00 236 PRO A CA 1
ATOM 1827 C C . PRO A 1 236 ? 2.897 -14.802 10.697 1.00 98.00 236 PRO A C 1
ATOM 1829 O O . PRO A 1 236 ? 3.728 -14.656 9.806 1.00 98.00 236 PRO A O 1
ATOM 1832 N N . ILE A 1 237 ? 2.295 -13.767 11.287 1.00 98.25 237 ILE A N 1
ATOM 1833 C CA . ILE A 1 237 ? 2.567 -12.357 10.967 1.00 98.25 237 ILE A CA 1
ATOM 1834 C C . ILE A 1 237 ? 3.237 -11.669 12.156 1.00 98.25 237 ILE A C 1
ATOM 1836 O O . ILE A 1 237 ? 2.698 -11.682 13.266 1.00 98.25 237 ILE A O 1
ATOM 1840 N N . ASP A 1 238 ? 4.335 -10.967 11.890 1.00 98.25 238 ASP A N 1
ATOM 1841 C CA . ASP A 1 238 ? 4.969 -10.062 12.843 1.00 98.25 238 ASP A CA 1
ATOM 1842 C C . ASP A 1 238 ? 4.226 -8.720 12.873 1.00 98.25 238 ASP A C 1
ATOM 1844 O O . ASP A 1 238 ? 4.336 -7.883 11.970 1.00 98.25 238 ASP A O 1
ATOM 1848 N N . VAL A 1 239 ? 3.435 -8.498 13.925 1.00 97.88 239 VAL A N 1
ATOM 1849 C CA . VAL A 1 239 ? 2.712 -7.233 14.119 1.00 97.88 239 VAL A CA 1
ATOM 1850 C C . VAL A 1 239 ? 3.684 -6.161 14.607 1.00 97.88 239 VAL A C 1
ATOM 1852 O O . VAL A 1 239 ? 4.221 -6.232 15.712 1.00 97.88 239 VAL A O 1
ATOM 1855 N N . CYS A 1 240 ? 3.895 -5.149 13.774 1.00 97.25 240 CYS A N 1
ATOM 1856 C CA . CYS A 1 240 ? 4.829 -4.060 13.999 1.00 97.25 240 CYS A CA 1
ATOM 1857 C C . CYS A 1 240 ? 4.121 -2.801 14.516 1.00 97.25 240 CYS A C 1
ATOM 1859 O O . CYS A 1 240 ? 3.030 -2.432 14.081 1.00 97.25 240 CYS A O 1
ATOM 1861 N N . THR A 1 241 ? 4.791 -2.079 15.416 1.00 94.69 241 THR A N 1
ATOM 1862 C CA . THR A 1 241 ? 4.321 -0.791 15.945 1.00 94.69 241 THR A CA 1
ATOM 1863 C C . THR A 1 241 ? 5.178 0.341 15.394 1.00 94.69 241 THR A C 1
ATOM 1865 O O . THR A 1 241 ? 6.406 0.317 15.511 1.00 94.69 241 THR A O 1
ATOM 1868 N N . TYR A 1 242 ? 4.543 1.376 14.846 1.00 94.69 242 TYR A N 1
ATOM 1869 C CA . TYR A 1 242 ? 5.248 2.595 14.470 1.00 94.69 242 TYR A CA 1
ATOM 1870 C C . TYR A 1 242 ? 5.676 3.368 15.726 1.00 94.69 242 TYR A C 1
ATOM 1872 O O . TYR A 1 242 ? 4.861 3.652 16.596 1.00 94.69 242 TYR A O 1
ATOM 1880 N N . ARG A 1 243 ? 6.966 3.707 15.823 1.00 91.75 243 ARG A N 1
ATOM 1881 C CA . ARG A 1 243 ? 7.554 4.447 16.961 1.00 91.75 243 ARG A CA 1
ATOM 1882 C C . ARG A 1 243 ? 8.272 5.734 16.540 1.00 91.75 243 ARG A C 1
ATOM 1884 O O . ARG A 1 243 ? 9.058 6.287 17.303 1.00 91.75 243 ARG A O 1
ATOM 1891 N N . GLY A 1 244 ? 8.085 6.158 15.292 1.00 90.12 244 GLY A N 1
ATOM 1892 C CA . GLY A 1 244 ? 8.742 7.342 14.744 1.00 90.12 244 GLY A CA 1
ATOM 1893 C C . GLY A 1 244 ? 7.983 8.642 15.037 1.00 90.12 244 GLY A C 1
ATOM 1894 O O . GLY A 1 244 ? 6.906 8.615 15.630 1.00 90.12 244 GLY A O 1
ATOM 1895 N N . PRO A 1 245 ? 8.518 9.791 14.586 1.00 86.38 245 PRO A N 1
ATOM 1896 C CA . PRO A 1 245 ? 7.816 11.066 14.675 1.00 86.38 245 PRO A CA 1
ATOM 1897 C C . PRO A 1 245 ? 6.540 11.052 13.825 1.00 86.38 245 PRO A C 1
ATOM 1899 O O . PRO A 1 245 ? 6.509 10.457 12.742 1.00 86.38 245 PRO A O 1
ATOM 1902 N N . VAL A 1 246 ? 5.512 11.736 14.314 1.00 83.88 246 VAL A N 1
ATOM 1903 C CA . VAL A 1 246 ? 4.257 12.000 13.602 1.00 83.88 246 VAL A CA 1
ATOM 1904 C C . VAL A 1 246 ? 4.190 13.486 13.264 1.00 83.88 246 VAL A C 1
ATOM 1906 O O . VAL A 1 246 ? 4.681 14.315 14.037 1.00 83.88 246 VAL A O 1
ATOM 1909 N N . ALA A 1 247 ? 3.623 13.834 12.109 1.00 77.81 247 ALA A N 1
ATOM 1910 C CA . ALA A 1 247 ? 3.392 15.240 11.788 1.00 77.81 247 ALA A CA 1
ATOM 1911 C C . ALA A 1 247 ? 2.429 15.848 12.822 1.00 77.81 247 ALA A C 1
ATOM 1913 O O . ALA A 1 247 ? 1.493 15.190 13.266 1.00 77.81 247 ALA A O 1
ATOM 1914 N N . GLY A 1 248 ? 2.659 17.099 13.227 1.00 58.41 248 GLY A N 1
ATOM 1915 C CA . GLY A 1 248 ? 1.734 17.800 14.113 1.00 58.41 248 GLY A CA 1
ATOM 1916 C C . GLY A 1 248 ? 0.427 18.088 13.379 1.00 58.41 248 GLY A C 1
ATOM 1917 O O . GLY A 1 248 ? 0.402 18.923 12.476 1.00 58.41 248 GLY A O 1
ATOM 1918 N N . HIS A 1 249 ? -0.659 17.411 13.749 1.00 53.47 249 HIS A N 1
ATOM 1919 C CA . HIS A 1 249 ? -1.981 17.670 13.182 1.00 53.47 249 HIS A CA 1
ATOM 1920 C C . HIS A 1 249 ? -2.446 19.080 13.566 1.00 53.47 249 HIS A C 1
ATOM 1922 O O . HIS A 1 249 ? -2.846 19.328 14.704 1.00 53.47 249 HIS A O 1
ATOM 1928 N N . CYS A 1 250 ? -2.457 20.013 12.610 1.00 40.47 250 CYS A N 1
ATOM 1929 C CA . CYS A 1 250 ? -3.369 21.149 12.705 1.00 40.47 250 CYS A CA 1
ATOM 1930 C C . CYS A 1 250 ? -4.782 20.582 12.581 1.00 40.47 250 CYS A C 1
ATOM 1932 O O . CYS A 1 250 ? -5.181 20.180 11.488 1.00 40.47 250 CYS A O 1
ATOM 1934 N N . ARG A 1 251 ? -5.522 20.525 13.694 1.00 39.62 251 ARG A N 1
ATOM 1935 C CA . ARG A 1 251 ? -6.971 20.300 13.666 1.00 39.62 251 ARG A CA 1
ATOM 1936 C C . ARG A 1 251 ? -7.566 21.402 12.782 1.00 39.62 251 ARG A C 1
ATOM 1938 O O . ARG A 1 251 ? -7.537 22.563 13.183 1.00 39.62 251 ARG A O 1
ATOM 1945 N N . ARG A 1 252 ? -7.978 21.062 11.562 1.00 43.09 252 ARG A N 1
ATOM 1946 C CA . ARG A 1 252 ? -8.804 21.930 10.719 1.00 43.09 252 ARG A CA 1
ATOM 1947 C C . ARG A 1 252 ? -10.239 21.468 10.838 1.00 43.09 252 ARG A C 1
ATOM 1949 O O . ARG A 1 252 ? -10.430 20.233 10.815 1.00 43.09 252 ARG A O 1
#

Radius of gyration: 20.29 Å; chains: 1; bounding box: 94×43×38 Å

Organism: NCBI:txid2528023

Sequence (252 aa):
MTDSARIAVLFGLSLPAVGCALFAVQPPTPASHISPAELAALEPQPGVRHYLIVFGSDKPSRNPAYTHTWATLVTTTDVPGGPPRVGEETISWLPVEMPIQALSRKTVPGRNYGLHETMRAMLDTKQDVALWGPYEVWHRFAYRFRVQKSFMESGAVGYQCIDSWGEAGRTGAGCDCIHSITDMDPEISRVGYPLFLYGQPASARLVRRVMNSPAPIDPLTTHDWLLPQLALKQYPIDVCTYRGPVAGHCRR

Foldseek 3Di:
DDDDDDPDDPDDDVPPLLPLLVQFDAAPQVLQVCDPVNLVPDDDDPQKWKWKKKKFKADPVRDLLLIAIKMKIWIWGDDPPDGTDIDIDIATKDAPDDRAPQPDLDFGAIDGADPVRVLCVNVVVPIAMAMEFRFIWDVSLVVLQVSLSVVSHVRQAGAHSPQSHHPNRNPVRYDYRLCSRQVSHNVRRPSQDRPSQTGPNSRLSVLVVCQQDNTTPDSQDGDCVCCVVVVVVVHNYHYDGDDDDGHPDPPD

pLDDT: mean 90.07, std 15.78, range [39.62, 98.88]